Protein AF-A0A8S3IJK0-F1 (afdb_monomer_lite)

Sequence (228 aa):
YEICKQRQRERLSRFELLCRLNTDRCQSRPLYGSDVLTQVELAMRPCNNLRRTTFSGFASCQDVHRQLNTVKDYLSTTDTLRKSIKSNKDILIDAQDILHRFVMCTAKVVASPIELCQFNGISRRDKTAQQKPMIEVISSTDFQVLSCINQIKQNMFLQFPERRLIQYDCGKLQTLDVLLAQLKREKHRCLIFTQMTKMLDILELFLNYHGYTYVRLDGTTQIVQRQM

Secondary structure (DSSP, 8-state):
-HHHHHHHHHHHHHHHHHHHHHHHHHHS-----HHHHHHHHHHTS--------TT-HHHHHHHHHHH--SHHHHHHH-HHHHHHS--HHHHHHHTHHHHHHH---PPS-PPPP----------HHHHHHHHHHHHHHHHHS-HHHHHHHHHHHHHHH--PPPTTHHHHT-HHHHHHHHHHHHHHHTT-------S-HHHHHHHHHHHHHHT-------TTS-HHHHH-

Radius of gyration: 36.53 Å; chains: 1; bounding box: 91×50×93 Å

Structure (mmCIF, N/CA/C/O backbone):
data_AF-A0A8S3IJK0-F1
#
_entry.id   AF-A0A8S3IJK0-F1
#
loop_
_atom_site.group_PDB
_atom_site.id
_atom_site.type_symbol
_atom_site.label_atom_id
_atom_site.label_alt_id
_atom_site.label_comp_id
_atom_site.label_asym_id
_atom_site.label_entity_id
_atom_site.label_seq_id
_atom_site.pdbx_PDB_ins_code
_atom_site.Cartn_x
_atom_site.Cartn_y
_atom_site.Cartn_z
_atom_site.occupancy
_atom_site.B_iso_or_equiv
_atom_site.auth_seq_id
_atom_site.auth_comp_id
_atom_site.auth_asym_id
_atom_site.auth_atom_id
_atom_site.pdbx_PDB_model_num
ATOM 1 N N . TYR A 1 1 ? 63.065 -25.958 -58.799 1.00 64.81 1 TYR A N 1
ATOM 2 C CA . TYR A 1 1 ? 62.001 -26.268 -57.817 1.00 64.81 1 TYR A CA 1
ATOM 3 C C . TYR A 1 1 ? 61.934 -25.223 -56.698 1.00 64.81 1 TYR A C 1
ATOM 5 O O . TYR A 1 1 ? 60.858 -24.692 -56.447 1.00 64.81 1 TYR A O 1
ATOM 13 N N . GLU A 1 2 ? 63.061 -24.838 -56.088 1.00 69.50 2 GLU A N 1
ATOM 14 C CA . GLU A 1 2 ? 63.078 -23.861 -54.980 1.00 69.50 2 GLU A CA 1
ATOM 15 C C . GLU A 1 2 ? 62.622 -22.444 -55.350 1.00 69.50 2 GLU A C 1
ATOM 17 O O . GLU A 1 2 ? 61.789 -21.872 -54.654 1.00 69.50 2 GLU A O 1
ATOM 22 N N . ILE A 1 3 ? 63.054 -21.919 -56.500 1.00 75.25 3 ILE A N 1
ATOM 23 C CA . ILE A 1 3 ? 62.638 -20.588 -56.988 1.00 75.25 3 ILE A CA 1
ATOM 24 C C . ILE A 1 3 ? 61.110 -20.509 -57.176 1.00 75.25 3 ILE A C 1
ATOM 26 O O . ILE A 1 3 ? 60.488 -19.475 -56.941 1.00 75.25 3 ILE A O 1
ATOM 30 N N . CYS A 1 4 ? 60.477 -21.621 -57.563 1.00 79.31 4 CYS A N 1
ATOM 31 C CA . CYS A 1 4 ? 59.026 -21.695 -57.726 1.00 79.31 4 CYS A CA 1
ATOM 32 C C . CYS A 1 4 ? 58.308 -21.658 -56.365 1.00 79.31 4 CYS A C 1
ATOM 34 O O . CYS A 1 4 ? 57.356 -20.897 -56.195 1.00 79.31 4 CYS A O 1
ATOM 36 N N . LYS A 1 5 ? 58.827 -22.383 -55.361 1.00 80.31 5 LYS A N 1
ATOM 37 C CA . LYS A 1 5 ? 58.338 -22.317 -53.973 1.00 80.31 5 LYS A CA 1
ATOM 38 C C . LYS A 1 5 ? 58.519 -20.929 -53.357 1.00 80.31 5 LYS A C 1
ATOM 40 O O . LYS A 1 5 ? 57.631 -20.467 -52.646 1.00 80.31 5 LYS A O 1
ATOM 45 N N . GLN A 1 6 ? 59.628 -20.251 -53.645 1.00 82.69 6 GLN A N 1
ATOM 46 C CA . GLN A 1 6 ? 59.881 -18.893 -53.162 1.00 82.69 6 GLN A CA 1
ATOM 47 C C . GLN A 1 6 ? 58.886 -17.891 -53.758 1.00 82.69 6 GLN A C 1
ATOM 49 O O . GLN A 1 6 ? 58.237 -17.160 -53.015 1.00 82.69 6 GLN A O 1
ATOM 54 N N . ARG A 1 7 ? 58.647 -17.953 -55.075 1.00 82.00 7 ARG A N 1
ATOM 55 C CA . ARG A 1 7 ? 57.607 -17.145 -55.737 1.00 82.00 7 ARG A CA 1
ATOM 56 C C . ARG A 1 7 ? 56.205 -17.428 -55.197 1.00 82.00 7 ARG A C 1
ATOM 58 O O . ARG A 1 7 ? 55.389 -16.517 -55.094 1.00 82.00 7 ARG A O 1
ATOM 65 N N . GLN A 1 8 ? 55.906 -18.680 -54.855 1.00 84.69 8 GLN A N 1
ATOM 66 C CA . GLN A 1 8 ? 54.615 -19.050 -54.274 1.00 84.69 8 GLN A CA 1
ATOM 67 C C . GLN A 1 8 ? 54.444 -18.485 -52.856 1.00 84.69 8 GLN A C 1
ATOM 69 O O . GLN A 1 8 ? 53.373 -17.972 -52.539 1.00 84.69 8 GLN A O 1
ATOM 74 N N . ARG A 1 9 ? 55.505 -18.496 -52.038 1.00 83.94 9 ARG A N 1
ATOM 75 C CA . ARG A 1 9 ? 55.513 -17.852 -50.715 1.00 83.94 9 ARG A CA 1
ATOM 76 C C . ARG A 1 9 ? 55.317 -16.343 -50.820 1.00 83.94 9 ARG A C 1
ATOM 78 O O . ARG A 1 9 ? 54.438 -15.813 -50.157 1.00 83.94 9 ARG A O 1
ATOM 85 N N . GLU A 1 10 ? 56.038 -15.671 -51.715 1.00 87.50 10 GLU A N 1
ATOM 86 C CA . GLU A 1 10 ? 55.883 -14.225 -51.936 1.00 87.50 10 GLU A CA 1
ATOM 87 C C . GLU A 1 10 ? 54.466 -13.843 -52.384 1.00 87.50 10 GLU A C 1
ATOM 89 O O . GLU A 1 10 ? 53.922 -12.828 -51.946 1.00 87.50 10 GLU A O 1
ATOM 94 N N . ARG A 1 11 ? 53.838 -14.661 -53.241 1.00 86.69 11 ARG A N 1
ATOM 95 C CA . ARG A 1 11 ? 52.442 -14.457 -53.658 1.00 86.69 11 ARG A CA 1
ATOM 96 C C . ARG A 1 11 ? 51.472 -14.597 -52.489 1.00 86.69 11 ARG A C 1
ATOM 98 O O . ARG A 1 11 ? 50.590 -13.756 -52.356 1.00 86.69 11 ARG A O 1
ATOM 105 N N . LEU A 1 12 ? 51.650 -15.612 -51.645 1.00 92.44 12 LEU A N 1
ATOM 106 C CA . LEU A 1 12 ? 50.812 -15.821 -50.462 1.00 92.44 12 LEU A CA 1
ATOM 107 C C . LEU A 1 12 ? 50.960 -14.673 -49.458 1.00 92.44 12 LEU A C 1
ATOM 109 O O . LEU A 1 12 ? 49.951 -14.133 -49.017 1.00 92.44 12 LEU A O 1
ATOM 113 N N . SER A 1 13 ? 52.186 -14.218 -49.187 1.00 90.50 13 SER A N 1
ATOM 114 C CA . SER A 1 13 ? 52.436 -13.080 -48.292 1.00 90.50 13 SER A CA 1
ATOM 115 C C . SER A 1 13 ? 51.796 -11.785 -48.800 1.00 90.50 13 SER A C 1
ATOM 117 O O . SER A 1 13 ? 51.235 -11.014 -48.023 1.00 90.50 13 SER A O 1
ATOM 119 N N . ARG A 1 14 ? 51.830 -11.546 -50.118 1.00 90.19 14 ARG A N 1
ATOM 120 C CA . ARG A 1 14 ? 51.138 -10.402 -50.732 1.00 90.19 14 ARG A CA 1
ATOM 121 C C . ARG A 1 14 ? 49.623 -10.517 -50.615 1.00 90.19 14 ARG A C 1
ATOM 123 O O . ARG A 1 14 ? 48.964 -9.516 -50.357 1.00 90.19 14 ARG A O 1
ATOM 130 N N . PHE A 1 15 ? 49.080 -11.716 -50.804 1.00 92.75 15 PHE A N 1
ATOM 131 C CA . PHE A 1 15 ? 47.644 -11.954 -50.699 1.00 92.75 15 PHE A CA 1
ATOM 132 C C . PHE A 1 15 ? 47.148 -11.744 -49.265 1.00 92.75 15 PHE A C 1
ATOM 134 O O . PHE A 1 15 ? 46.143 -11.076 -49.049 1.00 92.75 15 PHE A O 1
ATOM 141 N N . GLU A 1 16 ? 47.902 -12.225 -48.279 1.00 92.38 16 GLU A N 1
ATOM 142 C CA . GLU A 1 16 ? 47.600 -12.041 -46.861 1.00 92.38 16 GLU A CA 1
ATOM 143 C C . GLU A 1 16 ? 47.637 -10.560 -46.454 1.00 92.38 16 GLU A C 1
ATOM 145 O O . GLU A 1 16 ? 46.747 -10.084 -45.746 1.00 92.38 16 GLU A O 1
ATOM 150 N N . LEU A 1 17 ? 48.609 -9.801 -46.972 1.00 91.06 17 LEU A N 1
ATOM 151 C CA . LEU A 1 17 ? 48.674 -8.352 -46.780 1.00 91.06 17 LEU A CA 1
ATOM 152 C C . LEU A 1 17 ? 47.458 -7.640 -47.389 1.00 91.06 17 LEU A C 1
ATOM 154 O O . LEU A 1 17 ? 46.872 -6.775 -46.743 1.00 91.06 17 LEU A O 1
ATOM 158 N N . LEU A 1 18 ? 47.063 -8.006 -48.612 1.00 92.25 18 LEU A N 1
ATOM 159 C CA . LEU A 1 18 ? 45.886 -7.432 -49.270 1.00 92.25 18 LEU A CA 1
ATOM 160 C C . LEU A 1 18 ? 44.604 -7.738 -48.498 1.00 92.25 18 LEU A C 1
ATOM 162 O O . LEU A 1 18 ? 43.789 -6.838 -48.308 1.00 92.25 18 LEU A O 1
ATOM 166 N N . CYS A 1 19 ? 44.446 -8.972 -48.015 1.00 90.75 19 CYS A N 1
ATOM 167 C CA . CYS A 1 19 ? 43.327 -9.341 -47.159 1.00 90.75 19 CYS A CA 1
ATOM 168 C C . CYS A 1 19 ? 43.313 -8.492 -45.889 1.00 90.75 19 CYS A C 1
ATOM 170 O O . CYS A 1 19 ? 42.283 -7.897 -45.601 1.00 90.75 19 CYS A O 1
ATOM 172 N N . ARG A 1 20 ? 44.443 -8.357 -45.183 1.00 88.81 20 ARG A N 1
ATOM 173 C CA . ARG A 1 20 ? 44.531 -7.544 -43.959 1.00 88.81 20 ARG A CA 1
ATOM 174 C C . ARG A 1 20 ? 44.152 -6.084 -44.211 1.00 88.81 20 ARG A C 1
ATOM 176 O O . ARG A 1 20 ? 43.284 -5.561 -43.525 1.00 88.81 20 ARG A O 1
ATOM 183 N N . LEU A 1 21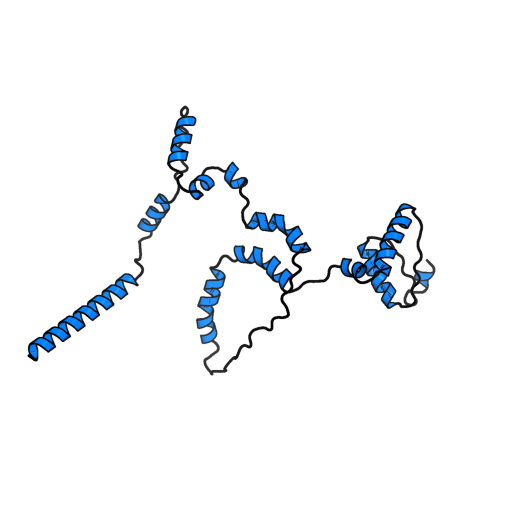 ? 44.720 -5.466 -45.248 1.00 87.12 21 LEU A N 1
ATOM 184 C CA . LEU A 1 21 ? 44.397 -4.088 -45.629 1.00 87.12 21 LEU A CA 1
ATOM 185 C C . LEU A 1 21 ? 42.923 -3.921 -46.007 1.00 87.12 21 LEU A C 1
ATOM 187 O O . LEU A 1 21 ? 42.333 -2.882 -45.726 1.00 87.12 21 LEU A O 1
ATOM 191 N N . ASN A 1 22 ? 42.323 -4.921 -46.655 1.00 85.94 22 ASN A N 1
ATOM 192 C CA . ASN A 1 22 ? 40.908 -4.875 -46.993 1.00 85.94 22 ASN A CA 1
ATOM 193 C C . ASN A 1 22 ? 40.032 -4.997 -45.741 1.00 85.94 22 ASN A C 1
ATOM 195 O O . ASN A 1 22 ? 39.075 -4.245 -45.597 1.00 85.94 22 ASN A O 1
ATOM 199 N N . THR A 1 23 ? 40.391 -5.874 -44.802 1.00 84.75 23 THR A N 1
ATOM 200 C CA . THR A 1 23 ? 39.706 -5.989 -43.510 1.00 84.75 23 THR A CA 1
ATOM 201 C C . THR A 1 23 ? 39.789 -4.679 -42.730 1.00 84.75 23 THR A C 1
ATOM 203 O O . THR A 1 23 ? 38.763 -4.205 -42.255 1.00 84.75 23 THR A O 1
ATOM 206 N N . ASP A 1 24 ? 40.961 -4.040 -42.682 1.00 78.25 24 ASP A N 1
ATOM 207 C CA . ASP A 1 24 ? 41.153 -2.748 -42.008 1.00 78.25 24 ASP A CA 1
ATOM 208 C C . ASP A 1 24 ? 40.321 -1.634 -42.671 1.00 78.25 24 ASP A C 1
ATOM 210 O O . ASP A 1 24 ? 39.700 -0.816 -41.988 1.00 78.25 24 ASP A O 1
ATOM 214 N N . ARG A 1 25 ? 40.235 -1.622 -44.010 1.00 77.50 25 ARG A N 1
ATOM 215 C CA . ARG A 1 25 ? 39.380 -0.686 -44.765 1.00 77.50 25 ARG A CA 1
ATOM 216 C C . ARG A 1 25 ? 37.893 -0.926 -44.525 1.00 77.50 25 ARG A C 1
ATOM 218 O O . ARG A 1 25 ? 37.151 0.038 -44.395 1.00 77.50 25 ARG A O 1
ATOM 225 N N . CYS A 1 26 ? 37.458 -2.182 -44.455 1.00 70.25 26 CYS A N 1
ATOM 226 C CA . CYS A 1 26 ? 36.065 -2.538 -44.185 1.00 70.25 26 CYS A CA 1
ATOM 227 C C . CYS A 1 26 ? 35.670 -2.324 -42.713 1.00 70.25 26 CYS A C 1
ATOM 229 O O . CYS A 1 26 ? 34.501 -2.072 -42.433 1.00 70.25 26 CYS A O 1
ATOM 231 N N . GLN A 1 27 ? 36.619 -2.416 -41.776 1.00 70.88 27 GLN A N 1
ATOM 232 C CA . GLN A 1 27 ? 36.410 -2.093 -40.358 1.00 70.88 27 GLN A CA 1
ATOM 233 C C . GLN A 1 27 ? 36.430 -0.584 -40.092 1.00 70.88 27 GLN A C 1
ATOM 235 O O . GLN A 1 27 ? 35.788 -0.110 -39.152 1.00 70.88 27 GLN A O 1
ATOM 240 N N . SER A 1 28 ? 37.141 0.179 -40.924 1.00 66.25 28 SER A N 1
ATOM 241 C CA . SER A 1 28 ? 37.127 1.637 -40.879 1.00 66.25 28 SER A CA 1
ATOM 242 C C . SER A 1 28 ? 35.738 2.141 -41.262 1.00 66.25 28 SER A C 1
ATOM 244 O O . SER A 1 28 ? 35.322 2.064 -42.417 1.00 66.25 28 SER A O 1
ATOM 246 N N . ARG A 1 29 ? 34.995 2.661 -40.281 1.00 58.34 29 ARG A N 1
ATOM 247 C CA . ARG A 1 29 ? 33.702 3.301 -40.538 1.00 58.34 29 ARG A CA 1
ATOM 248 C C . ARG A 1 29 ? 33.922 4.499 -41.470 1.00 58.34 29 ARG A C 1
ATOM 250 O O . ARG A 1 29 ? 34.706 5.381 -41.111 1.00 58.34 29 ARG A O 1
ATOM 257 N N . PRO A 1 30 ? 33.262 4.561 -42.637 1.00 62.97 30 PRO A N 1
ATOM 258 C CA . PRO A 1 30 ? 33.386 5.715 -43.515 1.00 62.97 30 PRO A CA 1
ATOM 259 C C . PRO A 1 30 ? 32.862 6.964 -42.796 1.00 62.97 30 PRO A C 1
ATOM 261 O O . PRO A 1 30 ? 31.742 6.982 -42.286 1.00 62.97 30 PRO A O 1
ATOM 264 N N . LEU A 1 31 ? 33.694 8.004 -42.737 1.00 63.09 31 LEU A N 1
ATOM 265 C CA . LEU A 1 31 ? 33.312 9.318 -42.229 1.00 63.09 31 LEU A CA 1
ATOM 266 C C . LEU A 1 31 ? 32.606 10.069 -43.359 1.00 63.09 31 LEU A C 1
ATOM 268 O O . LEU A 1 31 ? 33.254 10.591 -44.265 1.00 63.09 31 LEU A O 1
ATOM 272 N N . TYR A 1 32 ? 31.276 10.089 -43.333 1.00 70.75 32 TYR A N 1
ATOM 273 C CA . TYR A 1 32 ? 30.492 10.915 -44.248 1.00 70.75 32 TYR A CA 1
ATOM 274 C C . TYR A 1 32 ? 30.423 12.350 -43.722 1.00 70.75 32 TYR A C 1
ATOM 276 O O . TYR A 1 32 ? 30.235 12.571 -42.526 1.00 70.75 32 TYR A O 1
ATOM 284 N N . GLY A 1 33 ? 30.578 13.324 -44.621 1.00 74.19 33 GLY A N 1
ATOM 285 C CA . GLY A 1 33 ? 30.406 14.736 -44.285 1.00 74.19 33 GLY A CA 1
ATOM 286 C C . GLY A 1 33 ? 28.981 15.036 -43.814 1.00 74.19 33 GLY A C 1
ATOM 287 O O . GLY A 1 33 ? 28.034 14.339 -44.195 1.00 74.19 33 GLY A O 1
ATOM 288 N N . SER A 1 34 ? 28.828 16.102 -43.022 1.00 71.81 34 SER A N 1
ATOM 289 C CA . SER A 1 34 ? 27.527 16.600 -42.549 1.00 71.81 34 SER A CA 1
ATOM 290 C C . SER A 1 34 ? 26.520 16.747 -43.680 1.00 71.81 34 SER A C 1
ATOM 292 O O . SER A 1 34 ? 25.347 16.457 -43.494 1.00 71.81 34 SER A O 1
ATOM 294 N N . ASP A 1 35 ? 26.975 17.139 -44.865 1.00 69.69 35 ASP A N 1
ATOM 295 C CA . ASP A 1 35 ? 26.113 17.466 -45.998 1.00 69.69 35 ASP A CA 1
ATOM 296 C C . ASP A 1 35 ? 25.443 16.210 -46.572 1.00 69.69 35 ASP A C 1
ATOM 298 O O . ASP A 1 35 ? 24.252 16.220 -46.876 1.00 69.69 35 ASP A O 1
ATOM 302 N N . VAL A 1 36 ? 26.183 15.096 -46.634 1.00 67.19 36 VAL A N 1
ATOM 303 C CA . VAL A 1 36 ? 25.663 13.790 -47.074 1.00 67.19 36 VAL A CA 1
ATOM 304 C C . VAL A 1 36 ? 24.683 13.240 -46.041 1.00 67.19 36 VAL A C 1
ATOM 306 O O . VAL A 1 36 ? 23.614 12.755 -46.404 1.00 67.19 36 VAL A O 1
ATOM 309 N N . LEU A 1 37 ? 25.011 13.367 -44.752 1.00 62.19 37 LEU A N 1
ATOM 310 C CA . LEU A 1 37 ? 24.111 12.978 -43.664 1.00 62.19 37 LEU A CA 1
ATOM 311 C C . LEU A 1 37 ? 22.824 13.811 -43.684 1.00 62.19 37 LEU A C 1
ATOM 313 O O . LEU A 1 37 ? 21.737 13.251 -43.603 1.00 62.19 37 LEU A O 1
ATOM 317 N N . THR A 1 38 ? 22.937 15.123 -43.899 1.00 56.69 38 THR A N 1
ATOM 318 C CA . THR A 1 38 ? 21.798 16.047 -43.976 1.00 56.69 38 THR A CA 1
ATOM 319 C C . THR A 1 38 ? 20.916 15.733 -45.183 1.00 56.69 38 THR A C 1
ATOM 321 O O . THR A 1 38 ? 19.695 15.755 -45.070 1.00 56.69 38 THR A O 1
ATOM 324 N N . GLN A 1 39 ? 21.495 15.390 -46.340 1.00 56.28 39 GLN A N 1
ATOM 325 C CA . GLN A 1 39 ? 20.718 14.996 -47.519 1.00 56.28 39 GLN A CA 1
ATOM 326 C C . GLN A 1 39 ? 19.989 13.664 -47.332 1.00 56.28 39 GLN A C 1
ATOM 328 O O . GLN A 1 39 ? 18.829 13.552 -47.725 1.00 56.28 39 GLN A O 1
ATOM 333 N N . VAL A 1 40 ? 20.625 12.672 -46.706 1.00 52.69 40 VAL A N 1
ATOM 334 C CA . VAL A 1 40 ? 19.971 11.394 -46.387 1.00 52.69 40 VAL A CA 1
ATOM 335 C C . VAL A 1 40 ? 18.874 11.596 -45.335 1.00 52.69 40 VAL A C 1
ATOM 337 O O . VAL A 1 40 ? 17.777 11.063 -45.485 1.00 52.69 40 VAL A O 1
ATOM 340 N N . GLU A 1 41 ? 19.107 12.427 -44.316 1.00 47.75 41 GLU A N 1
ATOM 341 C CA . GLU A 1 41 ? 18.090 12.798 -43.323 1.00 47.75 41 GLU A CA 1
ATOM 342 C C . GLU A 1 41 ? 16.914 13.567 -43.936 1.00 47.75 41 GLU A C 1
ATOM 344 O O . GLU A 1 41 ? 15.769 13.333 -43.551 1.00 47.75 41 GLU A O 1
ATOM 349 N N . LEU A 1 42 ? 17.166 14.460 -44.897 1.00 49.34 42 LEU A N 1
ATOM 350 C CA . LEU A 1 42 ? 16.124 15.184 -45.630 1.00 49.34 42 LEU A CA 1
ATOM 351 C C . LEU A 1 42 ? 15.331 14.257 -46.557 1.00 49.34 42 LEU A C 1
ATOM 353 O O . LEU A 1 42 ? 14.114 14.396 -46.637 1.00 49.34 42 LEU A O 1
ATOM 357 N N . ALA A 1 43 ? 15.986 13.291 -47.204 1.00 47.97 43 ALA A N 1
ATOM 358 C CA . ALA A 1 43 ? 15.327 12.293 -48.047 1.00 47.97 43 ALA A CA 1
ATOM 359 C C . ALA A 1 43 ? 14.460 11.309 -47.239 1.00 47.97 43 ALA A C 1
ATOM 361 O O . ALA A 1 43 ? 13.469 10.799 -47.756 1.00 47.97 43 ALA A O 1
ATOM 362 N N . MET A 1 44 ? 14.802 11.058 -45.969 1.00 42.97 44 MET A N 1
ATOM 363 C CA . MET A 1 44 ? 14.020 10.205 -45.065 1.00 42.97 44 MET A CA 1
ATOM 364 C C . MET A 1 44 ? 12.905 10.942 -44.304 1.00 42.97 44 MET A C 1
ATOM 366 O O . MET A 1 44 ? 12.165 10.309 -43.548 1.00 42.97 44 MET A O 1
ATOM 370 N N . ARG A 1 45 ? 12.752 12.264 -44.471 1.00 44.34 45 ARG A N 1
ATOM 371 C CA . ARG A 1 45 ? 11.624 13.008 -43.893 1.00 44.34 45 ARG A CA 1
ATOM 372 C C . ARG A 1 45 ? 10.424 12.949 -44.842 1.00 44.34 45 ARG A C 1
ATOM 374 O O . ARG A 1 45 ? 10.535 13.435 -45.965 1.00 44.34 45 ARG A O 1
ATOM 381 N N . PRO A 1 46 ? 9.259 12.430 -44.411 1.00 50.31 46 PRO A N 1
ATOM 382 C CA . PRO A 1 46 ? 8.054 12.512 -45.222 1.00 50.31 46 PRO A CA 1
ATOM 383 C C . PRO A 1 46 ? 7.689 13.985 -45.450 1.00 50.31 46 PRO A C 1
ATOM 385 O O . PRO A 1 46 ? 7.601 14.789 -44.516 1.00 50.31 46 PRO A O 1
ATOM 388 N N . CYS A 1 47 ? 7.529 14.352 -46.719 1.00 45.66 47 CYS A N 1
ATOM 389 C CA . CYS A 1 47 ? 7.225 15.705 -47.168 1.00 45.66 47 CYS A CA 1
ATOM 390 C C . CYS A 1 47 ? 5.788 16.102 -46.779 1.00 45.66 47 CYS A C 1
ATOM 392 O O . CYS A 1 47 ? 4.883 16.068 -47.604 1.00 45.66 47 CYS A O 1
ATOM 394 N N . ASN A 1 48 ? 5.566 16.535 -45.536 1.00 48.66 48 ASN A N 1
ATOM 395 C CA . ASN A 1 48 ? 4.238 16.938 -45.040 1.00 48.66 48 ASN A CA 1
ATOM 396 C C . ASN A 1 48 ? 3.714 18.285 -45.592 1.00 48.66 48 ASN A C 1
ATOM 398 O O . ASN A 1 48 ? 2.648 18.738 -45.187 1.00 48.66 48 ASN A O 1
ATOM 402 N N . ASN A 1 49 ? 4.428 18.937 -46.517 1.00 44.62 49 ASN A N 1
ATOM 403 C CA . ASN A 1 49 ? 4.091 20.275 -47.020 1.00 44.62 49 ASN A CA 1
ATOM 404 C C . ASN A 1 49 ? 3.643 20.282 -48.491 1.00 44.62 49 ASN A C 1
ATOM 406 O O . ASN A 1 49 ? 4.102 21.114 -49.276 1.00 44.62 49 ASN A O 1
ATOM 410 N N . LEU A 1 50 ? 2.694 19.422 -48.876 1.00 47.25 50 LEU A N 1
ATOM 411 C CA . LEU A 1 50 ? 1.876 19.743 -50.049 1.00 47.25 50 LEU A CA 1
ATOM 412 C C . LEU A 1 50 ? 0.856 20.813 -49.647 1.00 47.25 50 LEU A C 1
ATOM 414 O O . LEU A 1 50 ? -0.132 20.551 -48.960 1.00 47.25 50 LEU A O 1
ATOM 418 N N . ARG A 1 51 ? 1.125 22.053 -50.069 1.00 42.22 51 ARG A N 1
ATOM 419 C CA . ARG A 1 51 ? 0.163 23.155 -50.000 1.00 42.22 51 ARG A CA 1
ATOM 420 C C . ARG A 1 51 ? -1.137 22.706 -50.664 1.00 42.22 51 ARG A C 1
ATOM 422 O O . ARG A 1 51 ? -1.145 22.394 -51.850 1.00 42.22 51 ARG A O 1
ATOM 429 N N . ARG A 1 52 ? -2.216 22.704 -49.875 1.00 43.72 52 ARG A N 1
ATOM 430 C CA . ARG A 1 52 ? -3.611 22.530 -50.298 1.00 43.72 52 ARG A CA 1
ATOM 431 C C . ARG A 1 52 ? -3.888 23.340 -51.568 1.00 43.72 52 ARG A C 1
ATOM 433 O O . ARG A 1 52 ? -4.114 24.545 -51.485 1.00 43.72 52 ARG A O 1
ATOM 440 N N . THR A 1 53 ? -3.911 22.684 -52.722 1.00 40.59 53 THR A N 1
ATOM 441 C CA . THR A 1 53 ? -4.577 23.220 -53.904 1.00 40.59 53 THR A CA 1
ATOM 442 C C . THR A 1 53 ? -6.057 22.899 -53.766 1.00 40.59 53 THR A C 1
ATOM 444 O O . THR A 1 53 ? -6.488 21.767 -53.542 1.00 40.59 53 THR A O 1
ATOM 447 N N . THR A 1 54 ? -6.850 23.957 -53.782 1.00 43.16 54 THR A N 1
ATOM 448 C CA . THR A 1 54 ? -8.303 23.907 -53.756 1.00 43.16 54 THR A CA 1
ATOM 449 C C . THR A 1 54 ? -8.784 23.121 -54.976 1.00 43.16 54 THR A C 1
ATOM 451 O O . THR A 1 54 ? -8.465 23.516 -56.093 1.00 43.16 54 THR A O 1
ATOM 454 N N . PHE A 1 55 ? -9.543 22.043 -54.736 1.00 40.00 55 PHE A N 1
ATOM 455 C CA . PHE A 1 55 ? -10.379 21.274 -55.682 1.00 40.00 55 PHE A CA 1
ATOM 456 C C . PHE A 1 55 ? -10.025 19.793 -55.971 1.00 40.00 55 PHE A C 1
ATOM 458 O O . PHE A 1 55 ? -10.778 19.139 -56.682 1.00 40.00 55 PHE A O 1
ATOM 465 N N . SER A 1 56 ? -9.004 19.176 -55.359 1.00 45.16 56 SER A N 1
ATOM 466 C CA . SER A 1 56 ? -8.719 17.732 -55.576 1.00 45.16 56 SER A CA 1
ATOM 467 C C . SER A 1 56 ? -8.575 16.891 -54.301 1.00 45.16 56 SER A C 1
ATOM 469 O O . SER A 1 56 ? -7.758 15.975 -54.242 1.00 45.16 56 SER A O 1
ATOM 471 N N . GLY A 1 57 ? -9.383 17.167 -53.270 1.00 41.75 57 GLY A N 1
ATOM 472 C CA . GLY A 1 57 ? -9.276 16.505 -51.960 1.00 41.75 57 GLY A CA 1
ATOM 473 C C . GLY A 1 57 ? -9.320 14.969 -52.003 1.00 41.75 57 GLY A C 1
ATOM 474 O O . GLY A 1 57 ? -8.573 14.327 -51.278 1.00 41.75 57 GLY A O 1
ATOM 475 N N . PHE A 1 58 ? -10.121 14.368 -52.887 1.00 42.62 58 PHE A N 1
ATOM 476 C CA . PHE A 1 58 ? -10.220 12.906 -52.996 1.00 42.62 58 PHE A CA 1
ATOM 477 C C . PHE A 1 58 ? -9.019 12.272 -53.725 1.00 42.62 58 PHE A C 1
ATOM 479 O O . PHE A 1 58 ? -8.451 11.294 -53.242 1.00 42.62 58 PHE A O 1
ATOM 486 N N . ALA A 1 59 ? -8.575 12.866 -54.840 1.00 41.59 59 ALA A N 1
ATOM 487 C CA . ALA A 1 59 ? -7.440 12.362 -55.621 1.00 41.59 59 ALA A CA 1
ATOM 488 C C . ALA A 1 59 ? -6.114 12.481 -54.850 1.00 41.59 59 ALA A C 1
ATOM 490 O O . ALA A 1 59 ? -5.315 11.549 -54.837 1.00 41.59 59 ALA A O 1
ATOM 491 N N . SER A 1 60 ? -5.919 13.581 -54.115 1.00 47.12 60 SER A N 1
ATOM 492 C CA . SER A 1 60 ? -4.727 13.773 -53.286 1.00 47.12 60 SER A CA 1
ATOM 493 C C . SER A 1 60 ? -4.701 12.858 -52.054 1.00 47.12 60 SER A C 1
ATOM 495 O O . SER A 1 60 ? -3.627 12.406 -51.674 1.00 47.12 60 SER A O 1
ATOM 497 N N . CYS A 1 61 ? -5.849 12.511 -51.456 1.00 46.69 61 CYS A N 1
ATOM 498 C CA . CYS A 1 61 ? -5.898 11.492 -50.398 1.00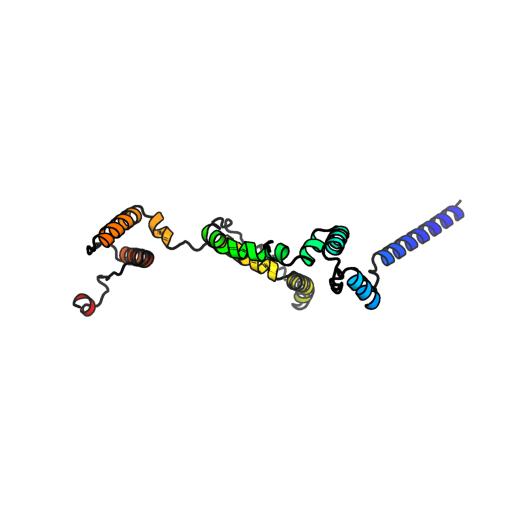 46.69 61 CYS A CA 1
ATOM 499 C C . CYS A 1 61 ? -5.543 10.093 -50.927 1.00 46.69 61 CYS A C 1
ATOM 501 O O . CYS A 1 61 ? -4.832 9.345 -50.257 1.00 46.69 61 CYS A O 1
ATOM 503 N N . GLN A 1 62 ? -5.993 9.746 -52.136 1.00 47.09 62 GLN A N 1
ATOM 504 C CA . GLN A 1 62 ? -5.719 8.441 -52.738 1.00 47.09 62 GLN A CA 1
ATOM 505 C C . GLN A 1 62 ? -4.251 8.279 -53.167 1.00 47.09 62 GLN A C 1
ATOM 507 O O . GLN A 1 62 ? -3.691 7.195 -53.003 1.00 47.09 62 GLN A O 1
ATOM 512 N N . ASP A 1 63 ? -3.603 9.354 -53.625 1.00 49.69 63 ASP A N 1
ATOM 513 C CA . ASP A 1 63 ? -2.169 9.345 -53.942 1.00 49.69 63 ASP A CA 1
ATOM 514 C C . ASP A 1 63 ? -1.275 9.374 -52.694 1.00 49.69 63 ASP A C 1
ATOM 516 O O . ASP A 1 63 ? -0.237 8.712 -52.679 1.00 49.69 63 ASP A O 1
ATOM 520 N N . VAL A 1 64 ? -1.700 10.033 -51.607 1.00 53.03 64 VAL A N 1
ATOM 521 C CA . VAL A 1 64 ? -1.019 9.938 -50.304 1.00 53.03 64 VAL A CA 1
ATOM 522 C C . VAL A 1 64 ? -1.060 8.495 -49.798 1.00 53.03 64 VAL A C 1
ATOM 524 O O . VAL A 1 64 ? -0.016 7.930 -49.496 1.00 53.03 64 VAL A O 1
ATOM 527 N N . HIS A 1 65 ? -2.216 7.825 -49.813 1.00 53.41 65 HIS A N 1
ATOM 528 C CA . HIS A 1 65 ? -2.305 6.412 -49.417 1.00 53.41 65 HIS A CA 1
ATOM 529 C C . HIS A 1 65 ? -1.507 5.447 -50.313 1.00 53.41 65 HIS A C 1
ATOM 531 O O . HIS A 1 65 ? -1.167 4.360 -49.859 1.00 53.41 65 HIS A O 1
ATOM 537 N N . ARG A 1 66 ? -1.174 5.838 -51.551 1.00 53.03 66 ARG A N 1
ATOM 538 C CA . ARG A 1 66 ? -0.314 5.074 -52.477 1.00 53.03 66 ARG A CA 1
ATOM 539 C C . ARG A 1 66 ? 1.180 5.182 -52.161 1.00 53.03 66 ARG A C 1
ATOM 541 O O . ARG A 1 66 ? 1.948 4.316 -52.569 1.00 53.03 66 ARG A O 1
ATOM 548 N N . GLN A 1 67 ? 1.589 6.262 -51.496 1.00 54.19 67 GLN A N 1
ATOM 549 C CA . GLN A 1 67 ? 2.983 6.539 -51.130 1.00 54.19 67 GLN A CA 1
ATOM 550 C C . GLN A 1 67 ? 3.316 6.102 -49.696 1.00 54.19 67 GLN A C 1
ATOM 552 O O . GLN A 1 67 ? 4.482 5.875 -49.380 1.00 54.19 67 GLN A O 1
ATOM 557 N N . LEU A 1 68 ? 2.306 5.939 -48.838 1.00 57.56 68 LEU A N 1
ATOM 558 C CA . LEU A 1 68 ? 2.448 5.426 -47.476 1.00 57.56 68 LEU A CA 1
ATOM 559 C C . LEU A 1 68 ? 2.444 3.888 -47.506 1.00 57.56 68 LEU A C 1
ATOM 561 O O . LEU A 1 68 ? 1.431 3.259 -47.239 1.00 57.56 68 LEU A O 1
ATOM 565 N N . ASN A 1 69 ? 3.566 3.261 -47.859 1.00 59.50 69 ASN A N 1
ATOM 566 C CA . ASN A 1 69 ? 3.659 1.792 -47.890 1.00 59.50 69 ASN A CA 1
ATOM 567 C C . ASN A 1 69 ? 4.017 1.186 -46.522 1.00 59.50 69 ASN A C 1
ATOM 569 O O . ASN A 1 69 ? 3.893 -0.024 -46.328 1.00 59.50 69 ASN A O 1
ATOM 573 N N . THR A 1 70 ? 4.446 2.011 -45.559 1.00 62.34 70 THR A N 1
ATOM 574 C CA . THR A 1 70 ? 4.913 1.554 -44.245 1.00 62.34 70 THR A CA 1
ATOM 575 C C . THR A 1 70 ? 4.009 2.065 -43.126 1.00 62.34 70 THR A C 1
ATOM 577 O O . THR A 1 70 ? 3.553 3.205 -43.135 1.00 62.34 70 THR A O 1
ATOM 580 N N . VAL A 1 71 ? 3.815 1.251 -42.082 1.00 62.69 71 VAL A N 1
ATOM 581 C CA . VAL A 1 71 ? 3.022 1.600 -40.882 1.00 62.69 71 VAL A CA 1
ATOM 582 C C . VAL A 1 71 ? 3.467 2.929 -40.249 1.00 62.69 71 VAL A C 1
ATOM 584 O O . VAL A 1 71 ? 2.634 3.707 -39.790 1.00 62.69 71 VAL A O 1
ATOM 587 N N . LYS A 1 72 ? 4.773 3.230 -40.258 1.00 63.91 72 LYS A N 1
ATOM 588 C CA . LYS A 1 72 ? 5.317 4.498 -39.739 1.00 63.91 72 LYS A CA 1
ATOM 589 C C . LYS A 1 72 ? 4.789 5.723 -40.488 1.00 63.91 72 LYS A C 1
ATOM 591 O O . LYS A 1 72 ? 4.533 6.748 -39.859 1.00 63.91 72 LYS A O 1
ATOM 596 N N . ASP A 1 73 ? 4.577 5.602 -41.792 1.00 63.03 73 ASP A N 1
ATOM 597 C CA . ASP A 1 73 ? 4.186 6.725 -42.637 1.00 63.03 73 ASP A CA 1
ATOM 598 C C . ASP A 1 73 ? 2.722 7.106 -42.346 1.00 63.03 73 ASP A C 1
ATOM 600 O O . ASP A 1 73 ? 2.403 8.282 -42.138 1.00 63.03 73 ASP A O 1
ATOM 604 N N . TYR A 1 74 ? 1.850 6.105 -42.163 1.00 62.34 74 TYR A N 1
ATOM 605 C CA . TYR A 1 74 ? 0.461 6.297 -41.722 1.00 62.34 74 TYR A CA 1
ATOM 606 C C . TYR A 1 74 ? 0.358 6.981 -40.351 1.00 62.34 74 TYR A C 1
ATOM 608 O O . TYR A 1 74 ? -0.434 7.913 -40.179 1.00 62.34 74 TYR A O 1
ATOM 616 N N . LEU A 1 75 ? 1.189 6.559 -39.390 1.00 60.72 75 LEU A N 1
ATOM 617 C CA . LEU A 1 75 ? 1.227 7.121 -38.032 1.00 60.72 75 LEU A CA 1
ATOM 618 C C . LEU A 1 75 ? 1.755 8.561 -37.985 1.00 60.72 75 LEU A C 1
ATOM 620 O O . LEU A 1 75 ? 1.450 9.296 -37.046 1.00 60.72 75 LEU A O 1
ATOM 624 N N . SER A 1 76 ? 2.548 8.970 -38.977 1.00 61.84 76 SER A N 1
ATOM 625 C CA . SER A 1 76 ? 3.083 10.333 -39.076 1.00 61.84 76 SER A CA 1
ATOM 626 C C . SER A 1 76 ? 2.122 11.325 -39.739 1.00 61.84 76 SER A C 1
ATOM 628 O O . SER A 1 76 ? 2.198 12.520 -39.463 1.00 61.84 76 SER A O 1
ATOM 630 N N . THR A 1 77 ? 1.205 10.827 -40.573 1.00 61.88 77 THR A N 1
ATOM 631 C CA . THR A 1 77 ? 0.312 11.650 -41.405 1.00 61.88 77 THR A CA 1
ATOM 632 C C . THR A 1 77 ? -1.044 11.908 -40.739 1.00 61.88 77 THR A C 1
ATOM 634 O O . THR A 1 77 ? -1.684 12.924 -41.002 1.00 61.88 77 THR A O 1
ATOM 637 N N . THR A 1 78 ? -1.508 10.999 -39.873 1.00 66.81 78 THR A N 1
ATOM 638 C CA . THR A 1 78 ? -2.857 11.061 -39.284 1.00 66.81 78 THR A CA 1
ATOM 639 C C . THR A 1 78 ? -2.828 11.295 -37.771 1.00 66.81 78 THR A C 1
ATOM 641 O O . THR A 1 78 ? -2.575 10.386 -36.983 1.00 66.81 78 THR A O 1
ATOM 644 N N . ASP A 1 79 ? -3.156 12.517 -37.339 1.00 63.66 79 ASP A N 1
ATOM 645 C CA . ASP A 1 79 ? -3.177 12.884 -35.912 1.00 63.66 79 ASP A CA 1
ATOM 646 C C . ASP A 1 79 ? -4.251 12.139 -35.107 1.00 63.66 79 ASP A C 1
ATOM 648 O O . ASP A 1 79 ? -4.051 11.839 -33.931 1.00 63.66 79 ASP A O 1
ATOM 652 N N . THR A 1 80 ? -5.397 11.830 -35.716 1.00 69.44 80 THR A N 1
ATOM 653 C CA . THR A 1 80 ? -6.510 11.126 -35.055 1.00 69.44 80 THR A CA 1
ATOM 654 C C . THR A 1 80 ? -6.165 9.669 -34.760 1.00 69.44 80 THR A C 1
ATOM 656 O O . THR A 1 80 ? -6.344 9.212 -33.631 1.00 69.44 80 THR A O 1
ATOM 659 N N . LEU A 1 81 ? -5.610 8.951 -35.741 1.00 67.12 81 LEU A N 1
ATOM 660 C CA . LEU A 1 81 ? -5.144 7.574 -35.573 1.00 67.12 81 LEU A CA 1
ATOM 661 C C . LEU A 1 81 ? -3.965 7.518 -34.595 1.00 67.12 81 LEU A C 1
ATOM 663 O O . LEU A 1 81 ? -3.954 6.684 -33.693 1.00 67.12 81 LEU A O 1
ATOM 667 N N . ARG A 1 82 ? -3.015 8.455 -34.718 1.00 71.50 82 ARG A N 1
ATOM 668 C CA . ARG A 1 82 ? -1.865 8.569 -33.812 1.00 71.50 82 ARG A CA 1
ATOM 669 C C . ARG A 1 82 ? -2.288 8.767 -32.359 1.00 71.50 82 ARG A C 1
ATOM 671 O O . ARG A 1 82 ? -1.708 8.143 -31.484 1.00 71.50 82 ARG A O 1
ATOM 678 N N . LYS A 1 83 ? -3.294 9.606 -32.099 1.00 73.75 83 LYS A N 1
ATOM 679 C CA . LYS A 1 83 ? -3.846 9.813 -30.748 1.00 73.75 83 LYS A CA 1
ATOM 680 C C . LYS A 1 83 ? -4.675 8.628 -30.249 1.00 73.75 83 LYS A C 1
ATOM 682 O O . LYS A 1 83 ? -4.821 8.464 -29.045 1.00 73.75 83 LYS A O 1
ATOM 687 N N . SER A 1 84 ? -5.218 7.816 -31.156 1.00 76.69 84 SER A N 1
ATOM 688 C CA . SER A 1 84 ? -5.995 6.620 -30.804 1.00 76.69 84 SER A CA 1
ATOM 689 C C . SER A 1 84 ? -5.104 5.442 -30.394 1.00 76.69 84 SER A C 1
ATOM 691 O O . SER A 1 84 ? -5.549 4.553 -29.671 1.00 76.69 84 SER A O 1
ATOM 693 N N . ILE A 1 85 ? -3.843 5.429 -30.835 1.00 81.31 85 ILE A N 1
ATOM 694 C CA . ILE A 1 85 ? -2.864 4.401 -30.482 1.00 81.31 85 ILE A CA 1
ATOM 695 C C . ILE A 1 85 ? -2.109 4.850 -29.233 1.00 81.31 85 ILE A C 1
ATOM 697 O O . ILE A 1 85 ? -1.329 5.800 -29.267 1.00 81.31 85 ILE A O 1
ATOM 701 N N . LYS A 1 86 ? -2.332 4.143 -28.125 1.00 79.00 86 LYS A N 1
ATOM 702 C CA . LYS A 1 86 ? -1.644 4.409 -26.859 1.00 79.00 86 LYS A CA 1
ATOM 703 C C . LYS A 1 86 ? -0.170 4.031 -26.959 1.00 79.00 86 LYS A C 1
ATOM 705 O O . LYS A 1 86 ? 0.170 2.952 -27.445 1.00 79.00 86 LYS A O 1
ATOM 710 N N . SER A 1 87 ? 0.706 4.902 -26.467 1.00 79.81 87 SER A N 1
ATOM 711 C CA . SER A 1 87 ? 2.116 4.561 -26.293 1.00 79.81 87 SER A CA 1
ATOM 712 C C . SER A 1 87 ? 2.274 3.530 -25.175 1.00 79.81 87 SER A C 1
ATOM 714 O O . SER A 1 87 ? 1.470 3.487 -24.246 1.00 79.81 87 SER A O 1
ATOM 716 N N . ASN A 1 88 ? 3.362 2.754 -25.190 1.00 75.88 88 ASN A N 1
ATOM 717 C CA . ASN A 1 88 ? 3.711 1.868 -24.071 1.00 75.88 88 ASN A CA 1
ATOM 718 C C . ASN A 1 88 ? 3.759 2.621 -22.729 1.00 75.88 88 ASN A C 1
ATOM 720 O O . ASN A 1 88 ? 3.421 2.055 -21.696 1.00 75.88 88 ASN A O 1
ATOM 724 N N . LYS A 1 89 ? 4.144 3.905 -22.744 1.00 75.31 89 LYS A N 1
ATOM 725 C CA . LYS A 1 89 ? 4.119 4.767 -21.553 1.00 75.31 89 LYS A CA 1
ATOM 726 C C . LYS A 1 89 ? 2.688 5.005 -21.060 1.00 75.31 89 LYS A C 1
ATOM 728 O O . LYS A 1 89 ? 2.428 4.843 -19.874 1.00 75.31 89 LYS A O 1
ATOM 733 N N . ASP A 1 90 ? 1.773 5.321 -21.970 1.00 81.00 90 ASP A N 1
ATOM 734 C CA . ASP A 1 90 ? 0.371 5.606 -21.650 1.00 81.00 90 ASP A CA 1
ATOM 735 C C . ASP A 1 90 ? -0.340 4.347 -21.139 1.00 81.00 90 ASP A C 1
ATOM 737 O O . ASP A 1 90 ? -1.063 4.405 -20.153 1.00 81.00 90 ASP A O 1
ATOM 741 N N . ILE A 1 91 ? -0.052 3.185 -21.738 1.00 83.06 91 ILE A N 1
ATOM 742 C CA . ILE A 1 91 ? -0.564 1.886 -21.272 1.00 83.06 91 ILE A CA 1
ATOM 743 C C . ILE A 1 91 ? -0.121 1.607 -19.829 1.00 83.06 91 ILE A C 1
ATOM 745 O O . ILE A 1 91 ? -0.910 1.107 -19.033 1.00 83.06 91 ILE A O 1
ATOM 749 N N . LEU A 1 92 ? 1.129 1.925 -19.476 1.00 77.69 92 LEU A N 1
ATOM 750 C CA . LEU A 1 92 ? 1.642 1.718 -18.118 1.00 77.69 92 LEU A CA 1
ATOM 751 C C . LEU A 1 92 ? 1.033 2.687 -17.100 1.00 77.69 92 LEU A C 1
ATOM 753 O O . LEU A 1 92 ? 0.810 2.284 -15.962 1.00 77.69 92 LEU A O 1
ATOM 757 N N . ILE A 1 93 ? 0.750 3.928 -17.505 1.00 81.69 93 ILE A N 1
ATOM 758 C CA . ILE A 1 93 ? 0.037 4.906 -16.672 1.00 81.69 93 ILE A CA 1
ATOM 759 C C . ILE A 1 93 ? -1.397 4.427 -16.426 1.00 81.69 93 ILE A C 1
ATOM 761 O O . ILE A 1 93 ? -1.836 4.370 -15.282 1.00 81.69 93 ILE A O 1
ATOM 765 N N . ASP A 1 94 ? -2.097 3.990 -17.474 1.00 85.31 94 ASP A N 1
ATOM 766 C CA . ASP A 1 94 ? -3.457 3.455 -17.352 1.00 85.31 94 ASP A CA 1
ATOM 767 C C . ASP A 1 94 ? -3.506 2.177 -16.498 1.00 85.31 94 ASP A C 1
ATOM 769 O O . ASP A 1 94 ? -4.462 1.940 -15.761 1.00 85.31 94 ASP A O 1
ATOM 773 N N . ALA A 1 95 ? -2.471 1.337 -16.584 1.00 82.44 95 ALA A N 1
ATOM 774 C CA . ALA A 1 95 ? -2.363 0.097 -15.821 1.00 82.44 95 ALA A CA 1
ATOM 775 C C . ALA A 1 95 ? -1.789 0.290 -14.406 1.00 82.44 95 ALA A C 1
ATOM 777 O O . ALA A 1 95 ? -1.636 -0.695 -13.679 1.00 82.44 95 ALA A O 1
ATOM 778 N N . GLN A 1 96 ? -1.468 1.519 -13.991 1.00 79.75 96 GLN A N 1
ATOM 779 C CA . GLN A 1 96 ? -0.770 1.788 -12.733 1.00 79.75 96 GLN A CA 1
ATOM 780 C C . GLN A 1 96 ? -1.538 1.271 -11.508 1.00 79.75 96 GLN A C 1
ATOM 782 O O . GLN A 1 96 ? -0.930 0.671 -10.621 1.00 79.75 96 GLN A O 1
ATOM 787 N N . ASP A 1 97 ? -2.865 1.415 -11.486 1.00 79.44 97 ASP A N 1
ATOM 788 C CA . ASP A 1 97 ? -3.714 0.922 -10.391 1.00 79.44 97 ASP A CA 1
ATOM 789 C C . ASP A 1 97 ? -3.664 -0.605 -10.262 1.00 79.44 97 ASP A C 1
ATOM 791 O O . ASP A 1 97 ? -3.577 -1.159 -9.162 1.00 79.44 97 ASP A O 1
ATOM 795 N N . ILE A 1 98 ? -3.671 -1.303 -11.401 1.00 80.38 98 ILE A N 1
ATOM 796 C CA . ILE A 1 98 ? -3.566 -2.764 -11.455 1.00 80.38 98 ILE A CA 1
ATOM 797 C C . ILE A 1 98 ? -2.174 -3.186 -10.983 1.00 80.38 98 ILE A C 1
ATOM 799 O O . ILE A 1 98 ? -2.050 -4.090 -10.158 1.00 80.38 98 ILE A O 1
ATOM 803 N N . LEU A 1 99 ? -1.126 -2.510 -11.457 1.00 75.25 99 LEU A N 1
ATOM 804 C CA . LEU A 1 99 ? 0.258 -2.800 -11.082 1.00 75.25 99 LEU A CA 1
ATOM 805 C C . LEU A 1 99 ? 0.527 -2.545 -9.592 1.00 75.25 99 LEU A C 1
ATOM 807 O O . LEU A 1 99 ? 1.271 -3.298 -8.968 1.00 75.25 99 LEU A O 1
ATOM 811 N N . HIS A 1 100 ? -0.088 -1.524 -8.994 1.00 72.69 100 HIS A N 1
ATOM 812 C CA . HIS A 1 100 ? 0.035 -1.273 -7.559 1.00 72.69 100 HIS A CA 1
ATOM 813 C C . HIS A 1 100 ? -0.674 -2.350 -6.724 1.00 72.69 100 HIS A C 1
ATOM 815 O O . HIS A 1 100 ? -0.207 -2.700 -5.644 1.00 72.69 100 HIS A O 1
ATOM 821 N N . ARG A 1 101 ? -1.797 -2.888 -7.213 1.00 71.38 101 ARG A N 1
ATOM 822 C CA . ARG A 1 101 ? -2.620 -3.854 -6.473 1.00 71.38 101 ARG A CA 1
ATOM 823 C C . ARG A 1 101 ? -2.190 -5.314 -6.649 1.00 71.38 101 ARG A C 1
ATOM 825 O O . ARG A 1 101 ? -2.332 -6.099 -5.719 1.00 71.38 101 ARG A O 1
ATOM 832 N N . PHE A 1 102 ? -1.716 -5.695 -7.836 1.00 67.38 102 PHE A N 1
ATOM 833 C CA . PHE A 1 102 ? -1.568 -7.103 -8.234 1.00 67.38 102 PHE A CA 1
ATOM 834 C C . PHE A 1 102 ? -0.130 -7.557 -8.510 1.00 67.38 102 PHE A C 1
ATOM 836 O O . PHE A 1 102 ? 0.081 -8.732 -8.812 1.00 67.38 102 PHE A O 1
ATOM 843 N N . VAL A 1 103 ? 0.882 -6.694 -8.372 1.00 63.56 103 VAL A N 1
ATOM 844 C CA . VAL A 1 103 ? 2.284 -7.150 -8.377 1.00 63.56 103 VAL A CA 1
ATOM 845 C C . VAL A 1 103 ? 2.574 -7.829 -7.028 1.00 63.56 103 VAL A C 1
ATOM 847 O O . VAL A 1 103 ? 3.074 -7.213 -6.096 1.00 63.56 103 VAL A O 1
ATOM 850 N N . MET A 1 104 ? 2.185 -9.105 -6.911 1.00 56.59 104 MET A N 1
ATOM 851 C CA . MET A 1 104 ? 2.306 -9.933 -5.694 1.00 56.59 104 MET A CA 1
ATOM 852 C C . MET A 1 104 ? 3.505 -10.892 -5.712 1.00 56.59 104 MET A C 1
ATOM 854 O O . MET A 1 104 ? 3.726 -11.627 -4.751 1.00 56.59 104 MET A O 1
ATOM 858 N N . CYS A 1 105 ? 4.284 -10.930 -6.793 1.00 62.34 105 CYS A N 1
ATOM 859 C CA . CYS A 1 105 ? 5.418 -11.842 -6.899 1.00 62.34 105 CYS A CA 1
ATOM 860 C C . CYS A 1 105 ? 6.704 -11.140 -6.465 1.00 62.34 105 CYS A C 1
ATOM 862 O O . CYS A 1 105 ? 7.397 -10.534 -7.282 1.00 62.34 105 CYS A O 1
ATOM 864 N N . THR A 1 106 ? 7.029 -11.249 -5.178 1.00 66.62 106 THR A N 1
ATOM 865 C CA . THR A 1 106 ? 8.380 -10.950 -4.704 1.00 66.62 106 THR A CA 1
ATOM 866 C C . THR A 1 106 ? 9.304 -12.113 -5.039 1.00 66.62 106 THR A C 1
ATOM 868 O O . THR A 1 106 ? 8.995 -13.278 -4.777 1.00 66.62 106 THR A O 1
ATOM 871 N N . ALA A 1 107 ? 10.442 -11.821 -5.668 1.00 67.69 107 ALA A N 1
ATOM 872 C CA . ALA A 1 107 ? 11.448 -12.850 -5.896 1.00 67.69 107 ALA A CA 1
ATOM 873 C C . ALA A 1 107 ? 11.993 -13.336 -4.541 1.00 67.69 107 ALA A C 1
ATOM 875 O O . ALA A 1 107 ? 12.275 -12.531 -3.652 1.00 67.69 107 ALA A O 1
ATOM 876 N N . LYS A 1 108 ? 12.160 -14.656 -4.377 1.00 66.69 108 LYS A N 1
ATOM 877 C CA . LYS A 1 108 ? 12.796 -15.232 -3.182 1.00 66.69 108 LYS A CA 1
ATOM 878 C C . LYS A 1 108 ? 14.183 -14.601 -3.011 1.00 66.69 108 LYS A C 1
ATOM 880 O O . LYS A 1 108 ? 14.931 -14.551 -3.982 1.00 66.69 108 LYS A O 1
ATOM 885 N N . VAL A 1 109 ? 14.474 -14.117 -1.798 1.00 68.44 109 VAL A N 1
ATOM 886 C CA . VAL A 1 109 ? 15.645 -13.293 -1.429 1.00 68.44 109 VAL A CA 1
ATOM 887 C C . VAL A 1 109 ? 16.882 -13.610 -2.275 1.00 68.44 109 VAL A C 1
ATOM 889 O O . VAL A 1 109 ? 17.430 -14.710 -2.204 1.00 68.44 109 VAL A O 1
ATOM 892 N N . VAL A 1 110 ? 17.321 -12.623 -3.058 1.00 70.94 110 VAL A N 1
ATOM 893 C CA . VAL A 1 110 ? 18.518 -12.704 -3.900 1.00 70.94 110 VAL A CA 1
ATOM 894 C C . VAL A 1 110 ? 19.662 -12.018 -3.162 1.00 70.94 110 VAL A C 1
ATOM 896 O O . VAL A 1 110 ? 19.576 -10.831 -2.854 1.00 70.94 110 VAL A O 1
ATOM 899 N N . ALA A 1 111 ? 20.732 -12.755 -2.863 1.00 75.75 111 ALA A N 1
ATOM 900 C CA . ALA A 1 111 ? 21.959 -12.153 -2.356 1.00 75.75 111 ALA A CA 1
ATOM 901 C C . ALA A 1 111 ? 22.657 -11.384 -3.485 1.00 75.75 111 ALA A C 1
ATOM 903 O O . ALA A 1 111 ? 22.722 -11.868 -4.619 1.00 75.75 111 ALA A O 1
ATOM 904 N N . SER A 1 112 ? 23.198 -10.204 -3.178 1.00 74.56 112 SER A N 1
ATOM 905 C CA . SER A 1 112 ? 24.071 -9.501 -4.118 1.00 74.56 112 SER A CA 1
ATOM 906 C C . SER A 1 112 ? 25.237 -10.414 -4.523 1.00 74.56 112 SER A C 1
ATOM 908 O O . SER A 1 112 ? 25.743 -11.150 -3.668 1.00 74.56 112 SER A O 1
ATOM 910 N N . PRO A 1 113 ? 25.677 -10.388 -5.794 1.00 73.12 113 PRO A N 1
ATOM 911 C CA . PRO A 1 113 ? 26.842 -11.149 -6.224 1.00 73.12 113 PRO A CA 1
ATOM 912 C C . PRO A 1 113 ? 28.035 -10.858 -5.310 1.00 73.12 113 PRO A C 1
ATOM 914 O O . PRO A 1 113 ? 28.294 -9.702 -4.976 1.00 73.12 113 PRO A O 1
ATOM 917 N N . ILE A 1 114 ? 28.754 -11.901 -4.894 1.00 78.06 114 ILE A N 1
ATOM 918 C CA . ILE A 1 114 ? 29.958 -11.743 -4.076 1.00 78.06 114 ILE A CA 1
ATOM 919 C C . ILE A 1 114 ? 31.017 -11.055 -4.941 1.00 78.06 114 ILE A C 1
ATOM 921 O O . ILE A 1 114 ? 31.554 -11.651 -5.875 1.00 78.06 114 ILE A O 1
ATOM 925 N N . GLU A 1 115 ? 31.320 -9.795 -4.637 1.00 68.81 115 GLU A N 1
ATOM 926 C CA . GLU A 1 115 ? 32.391 -9.066 -5.308 1.00 68.81 115 GLU A CA 1
ATOM 927 C C . GLU A 1 115 ? 33.744 -9.482 -4.725 1.00 68.81 115 GLU A C 1
ATOM 929 O O . GLU A 1 115 ? 34.170 -9.022 -3.664 1.00 68.81 115 GLU A O 1
ATOM 934 N N . LEU A 1 116 ? 34.447 -10.361 -5.439 1.00 59.72 116 LEU A N 1
ATOM 935 C CA . LEU A 1 116 ? 35.824 -10.738 -5.128 1.00 59.72 116 LEU A CA 1
ATOM 936 C C . LEU A 1 116 ? 36.764 -9.591 -5.534 1.00 59.72 116 LEU A C 1
ATOM 938 O O . LEU A 1 116 ? 37.343 -9.560 -6.618 1.00 59.72 116 LEU A O 1
ATOM 942 N N . CYS A 1 117 ? 36.884 -8.595 -4.658 1.00 55.59 117 CYS A N 1
ATOM 943 C CA . CYS A 1 117 ? 37.822 -7.495 -4.837 1.00 55.59 117 CYS A CA 1
ATOM 944 C C . CYS A 1 117 ? 39.244 -7.954 -4.498 1.00 55.59 117 CYS A C 1
ATOM 946 O O . CYS A 1 117 ? 39.677 -7.872 -3.350 1.00 55.59 117 CYS A O 1
ATOM 948 N N . GLN A 1 118 ? 40.004 -8.391 -5.502 1.00 51.34 118 GLN A N 1
ATOM 949 C CA . GLN A 1 118 ? 41.441 -8.581 -5.335 1.00 51.34 118 GLN A CA 1
ATOM 950 C C . GLN A 1 118 ? 42.119 -7.204 -5.243 1.00 51.34 118 GLN A C 1
ATOM 952 O O . GLN A 1 118 ? 42.007 -6.377 -6.154 1.00 51.34 118 GLN A O 1
ATOM 957 N N . PHE A 1 119 ? 42.803 -6.931 -4.128 1.00 48.69 119 PHE A N 1
ATOM 958 C CA . PHE A 1 119 ? 43.626 -5.731 -3.967 1.00 48.69 119 PHE A CA 1
ATOM 959 C C . PHE A 1 119 ? 44.914 -5.900 -4.780 1.00 48.69 119 PHE A C 1
ATOM 961 O O . PHE A 1 119 ? 45.990 -6.147 -4.249 1.00 48.69 119 PHE A O 1
ATOM 968 N N . ASN A 1 120 ? 44.804 -5.800 -6.101 1.00 49.66 120 ASN A N 1
ATOM 969 C CA . ASN A 1 120 ? 45.974 -5.580 -6.936 1.00 49.66 120 ASN A CA 1
ATOM 970 C C . ASN A 1 120 ? 46.304 -4.101 -6.766 1.00 49.66 120 ASN A C 1
ATOM 972 O O . ASN A 1 120 ? 45.441 -3.272 -7.043 1.00 49.66 120 ASN A O 1
ATOM 976 N N . GLY A 1 121 ? 47.503 -3.774 -6.275 1.00 51.00 121 GLY A N 1
ATOM 977 C CA . GLY A 1 121 ? 47.981 -2.417 -5.948 1.00 51.00 121 GLY A CA 1
ATOM 978 C C . GLY A 1 121 ? 48.011 -1.406 -7.108 1.00 51.00 121 GLY A C 1
ATOM 979 O O . GLY A 1 121 ? 48.748 -0.427 -7.064 1.00 51.00 121 GLY A O 1
ATOM 980 N N . ILE A 1 122 ? 47.215 -1.630 -8.147 1.00 49.31 122 ILE A N 1
ATOM 981 C CA . ILE A 1 122 ? 46.895 -0.698 -9.209 1.00 49.31 122 ILE A CA 1
ATOM 982 C C . ILE A 1 122 ? 46.013 0.397 -8.597 1.00 49.31 122 ILE A C 1
ATOM 984 O O . ILE A 1 122 ? 44.915 0.160 -8.089 1.00 49.31 122 ILE A O 1
ATOM 988 N N . SER A 1 123 ? 46.571 1.603 -8.599 1.00 48.31 123 SER A N 1
ATOM 989 C CA . SER A 1 123 ? 45.991 2.858 -8.130 1.00 48.31 123 SER A CA 1
ATOM 990 C C . SER A 1 123 ? 44.485 2.978 -8.411 1.00 48.31 123 SER A C 1
ATOM 992 O O . SER A 1 123 ? 44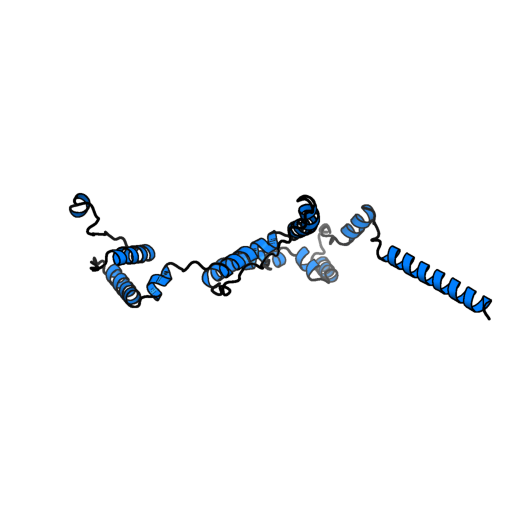.011 2.652 -9.500 1.00 48.31 123 SER A O 1
ATOM 994 N N . ARG A 1 124 ? 43.730 3.554 -7.460 1.00 51.56 124 ARG A N 1
ATOM 995 C CA . ARG A 1 124 ? 42.288 3.889 -7.572 1.00 51.56 124 ARG A CA 1
ATOM 996 C C . ARG A 1 124 ? 41.898 4.628 -8.873 1.00 51.56 124 ARG A C 1
ATOM 998 O O . ARG A 1 124 ? 40.711 4.720 -9.166 1.00 51.56 124 ARG A O 1
ATOM 1005 N N . ARG A 1 125 ? 42.864 5.154 -9.638 1.00 51.16 125 ARG A N 1
ATOM 1006 C CA . ARG A 1 125 ? 42.670 5.870 -10.908 1.00 51.16 125 ARG A CA 1
ATOM 1007 C C . ARG A 1 125 ? 42.333 4.981 -12.115 1.00 51.16 125 ARG A C 1
ATOM 1009 O O . ARG A 1 125 ? 41.689 5.486 -13.023 1.00 51.16 125 ARG A O 1
ATOM 1016 N N . ASP A 1 126 ? 42.674 3.691 -12.122 1.00 51.28 126 ASP A N 1
ATOM 1017 C CA . ASP A 1 126 ? 42.384 2.831 -13.291 1.00 51.28 126 ASP A CA 1
ATOM 1018 C C . ASP A 1 126 ? 41.008 2.153 -13.228 1.00 51.28 126 ASP A C 1
ATOM 1020 O O . ASP A 1 126 ? 40.409 1.853 -14.263 1.00 51.28 126 ASP A O 1
ATOM 1024 N N . LYS A 1 127 ? 40.428 2.002 -12.026 1.00 51.06 127 LYS A N 1
ATOM 1025 C CA . LYS A 1 127 ? 39.043 1.517 -11.876 1.00 51.06 127 LYS A CA 1
ATOM 1026 C C . LYS A 1 127 ? 38.026 2.488 -12.484 1.00 51.06 127 LYS A C 1
ATOM 1028 O O . LYS A 1 127 ? 37.036 2.051 -13.062 1.00 51.06 127 LYS A O 1
ATOM 1033 N N . THR A 1 128 ? 38.277 3.798 -12.417 1.00 51.25 128 THR A N 1
ATOM 1034 C CA . THR A 1 128 ? 37.407 4.801 -13.051 1.00 51.25 128 THR A CA 1
ATOM 1035 C C . THR A 1 128 ? 37.545 4.810 -14.573 1.00 51.25 128 THR A C 1
ATOM 1037 O O . THR A 1 128 ? 36.560 5.076 -15.253 1.00 51.25 128 THR A O 1
ATOM 1040 N N . ALA A 1 129 ? 38.710 4.472 -15.134 1.00 52.59 129 ALA A N 1
ATOM 1041 C CA . ALA A 1 129 ? 38.905 4.397 -16.584 1.00 52.59 129 ALA A CA 1
ATOM 1042 C C . ALA A 1 129 ? 38.167 3.205 -17.224 1.00 52.59 129 ALA A C 1
ATOM 1044 O O . ALA A 1 129 ? 37.578 3.364 -18.289 1.00 52.59 129 ALA A O 1
ATOM 1045 N N . GLN A 1 130 ? 38.127 2.046 -16.553 1.00 53.84 130 GLN A N 1
ATOM 1046 C CA . GLN A 1 130 ? 37.385 0.867 -17.029 1.00 53.84 130 GLN A CA 1
ATOM 1047 C C . GLN A 1 130 ? 35.870 0.943 -16.763 1.00 53.84 130 GLN A C 1
ATOM 1049 O O . GLN A 1 130 ? 35.095 0.342 -17.501 1.00 53.84 130 GLN A O 1
ATOM 1054 N N . GLN A 1 131 ? 35.422 1.703 -15.754 1.00 52.12 131 GLN A N 1
ATOM 1055 C CA . GLN A 1 131 ? 33.989 1.908 -15.478 1.00 52.12 131 GLN A CA 1
ATOM 1056 C C . GLN A 1 131 ? 33.352 3.038 -16.298 1.00 52.12 131 GLN A C 1
ATOM 1058 O O . GLN A 1 131 ? 32.147 2.996 -16.538 1.00 52.12 131 GLN A O 1
ATOM 1063 N N . LYS A 1 132 ? 34.133 4.023 -16.764 1.00 54.56 132 LYS A N 1
ATOM 1064 C CA . LYS A 1 132 ? 33.665 5.099 -17.656 1.00 54.56 132 LYS A CA 1
ATOM 1065 C C . LYS A 1 132 ? 32.852 4.614 -18.865 1.00 54.56 132 LYS A C 1
ATOM 1067 O O . LYS A 1 132 ? 31.751 5.134 -19.023 1.00 54.56 132 LYS A O 1
ATOM 1072 N N . PRO A 1 133 ? 33.284 3.604 -19.650 1.00 56.69 133 PRO A N 1
ATOM 1073 C CA . PRO A 1 133 ? 32.489 3.140 -20.786 1.00 56.69 133 PRO A CA 1
ATOM 1074 C C . PRO A 1 133 ? 31.159 2.513 -20.347 1.00 56.69 133 PRO A C 1
ATOM 1076 O O . PRO A 1 133 ? 30.161 2.652 -21.040 1.00 56.69 133 PRO A O 1
ATOM 1079 N N . MET A 1 134 ? 31.102 1.870 -19.176 1.00 49.28 134 MET A N 1
ATOM 1080 C CA . MET A 1 134 ? 29.860 1.288 -18.658 1.00 49.28 134 MET A CA 1
ATOM 1081 C C . MET A 1 134 ? 28.891 2.367 -18.153 1.00 49.28 134 MET A C 1
ATOM 1083 O O . MET A 1 134 ? 27.696 2.287 -18.420 1.00 49.28 134 MET A O 1
ATOM 1087 N N . ILE A 1 135 ? 29.396 3.401 -17.473 1.00 57.50 135 ILE A N 1
ATOM 1088 C CA . ILE A 1 135 ? 28.593 4.544 -17.010 1.00 57.50 135 ILE A CA 1
ATOM 1089 C C . ILE A 1 135 ? 28.081 5.365 -18.206 1.00 57.50 135 ILE A C 1
ATOM 1091 O O . ILE A 1 135 ? 26.909 5.739 -18.223 1.00 57.50 135 ILE A O 1
ATOM 1095 N N . GLU A 1 136 ? 28.909 5.584 -19.233 1.00 58.06 136 GLU A N 1
ATOM 1096 C CA . GLU A 1 136 ? 28.501 6.258 -20.475 1.00 58.06 136 GLU A CA 1
ATOM 1097 C C . GLU A 1 136 ? 27.424 5.466 -21.233 1.00 58.06 136 GLU A C 1
ATOM 1099 O O . GLU A 1 136 ? 26.430 6.043 -21.685 1.00 58.06 136 GLU A O 1
ATOM 1104 N N . VAL A 1 137 ? 27.548 4.137 -21.311 1.00 58.31 137 VAL A N 1
ATOM 1105 C CA . VAL A 1 137 ? 26.523 3.270 -21.917 1.00 58.31 137 VAL A CA 1
ATOM 1106 C C . VAL A 1 137 ? 25.206 3.321 -21.130 1.00 58.31 137 VAL A C 1
ATOM 1108 O O . VAL A 1 137 ? 24.147 3.454 -21.735 1.00 58.31 137 VAL A O 1
ATOM 1111 N N . ILE A 1 138 ? 25.247 3.320 -19.792 1.00 57.44 138 ILE A N 1
ATOM 1112 C CA . ILE A 1 138 ? 24.041 3.461 -18.951 1.00 57.44 138 ILE A CA 1
ATOM 1113 C C . ILE A 1 138 ? 23.387 4.843 -19.131 1.00 57.44 138 ILE A C 1
ATOM 1115 O O . ILE A 1 138 ? 22.163 4.950 -19.109 1.00 57.44 138 ILE A O 1
ATOM 1119 N N . SER A 1 139 ? 24.182 5.897 -19.341 1.00 56.59 139 SER A N 1
ATOM 1120 C CA . SER A 1 139 ? 23.669 7.256 -19.571 1.00 56.59 139 SER A CA 1
ATOM 1121 C C . SER A 1 139 ? 23.113 7.493 -20.982 1.00 56.59 139 SER A C 1
ATOM 1123 O O . SER A 1 139 ? 22.283 8.381 -21.160 1.00 56.59 139 SER A O 1
ATOM 1125 N N . SER A 1 140 ? 23.548 6.705 -21.972 1.00 57.81 140 SER A N 1
ATOM 1126 C CA . SER A 1 140 ? 23.097 6.802 -23.371 1.00 57.81 140 SER A CA 1
ATOM 1127 C C . SER A 1 140 ? 21.900 5.906 -23.687 1.00 57.81 140 SER A C 1
ATOM 1129 O O . SER A 1 140 ? 21.165 6.183 -24.633 1.00 57.81 140 SER A O 1
ATOM 1131 N N . THR A 1 141 ? 21.649 4.863 -22.889 1.00 55.50 141 THR A N 1
ATOM 1132 C CA . THR A 1 141 ? 20.368 4.151 -22.914 1.00 55.50 141 THR A CA 1
ATOM 1133 C C . THR A 1 141 ? 19.298 5.002 -22.240 1.00 55.50 141 THR A C 1
ATOM 1135 O O . THR A 1 141 ? 19.420 5.306 -21.056 1.00 55.50 141 THR A O 1
ATOM 1138 N N . ASP A 1 142 ? 18.253 5.378 -22.982 1.00 54.53 142 ASP A N 1
ATOM 1139 C CA . ASP A 1 142 ? 17.149 6.226 -22.522 1.00 54.53 142 ASP A CA 1
ATOM 1140 C C . ASP A 1 142 ? 16.632 5.822 -21.129 1.00 54.53 142 ASP A C 1
ATOM 1142 O O . ASP A 1 142 ? 15.797 4.924 -20.969 1.00 54.53 142 ASP A O 1
ATOM 1146 N N . PHE A 1 143 ? 17.072 6.559 -20.106 1.00 57.78 143 PHE A N 1
ATOM 1147 C CA . PHE A 1 143 ? 16.618 6.449 -18.715 1.00 57.78 143 PHE A CA 1
ATOM 1148 C C . PHE A 1 143 ? 15.080 6.505 -18.598 1.00 57.78 143 PHE A C 1
ATOM 1150 O O . PHE A 1 143 ? 14.490 5.968 -17.662 1.00 57.78 143 PHE A O 1
ATOM 1157 N N . GLN A 1 144 ? 14.409 7.095 -19.594 1.00 57.44 144 GLN A N 1
ATOM 1158 C CA . GLN A 1 144 ? 12.953 7.175 -19.695 1.00 57.44 144 GLN A CA 1
ATOM 1159 C C . GLN A 1 144 ? 12.239 5.840 -19.953 1.00 57.44 144 GLN A C 1
ATOM 1161 O O . GLN A 1 144 ? 11.058 5.735 -19.643 1.00 57.44 144 GLN A O 1
ATOM 1166 N N . VAL A 1 145 ? 12.890 4.838 -20.554 1.00 56.84 145 VAL A N 1
ATOM 1167 C CA . VAL A 1 145 ? 12.282 3.502 -20.726 1.00 56.84 145 VAL A CA 1
ATOM 1168 C C . VAL A 1 145 ? 12.402 2.711 -19.423 1.00 56.84 145 VAL A C 1
ATOM 1170 O O . VAL A 1 145 ? 11.473 2.017 -19.010 1.00 56.84 145 VAL A O 1
ATOM 1173 N N . LEU A 1 146 ? 13.533 2.877 -18.731 1.00 59.91 146 LEU A N 1
ATOM 1174 C CA . LEU A 1 146 ? 13.799 2.255 -17.437 1.00 59.91 146 LEU A CA 1
ATOM 1175 C C . LEU A 1 146 ? 12.942 2.849 -16.315 1.00 59.91 146 LEU A C 1
ATOM 1177 O O . LEU A 1 146 ? 12.572 2.110 -15.407 1.00 59.91 146 LEU A O 1
ATOM 1181 N N . SER A 1 147 ? 12.576 4.134 -16.374 1.00 66.31 147 SER A N 1
ATOM 1182 C CA . SER A 1 147 ? 11.738 4.767 -15.345 1.00 66.31 147 SER A CA 1
ATOM 1183 C C . SER A 1 147 ? 10.352 4.125 -15.238 1.00 66.31 147 SER A C 1
ATOM 1185 O O . SER A 1 147 ? 9.882 3.880 -14.128 1.00 66.31 147 SER A O 1
ATOM 1187 N N . CYS A 1 148 ? 9.734 3.770 -16.368 1.00 64.75 148 CYS A N 1
ATOM 1188 C CA . CYS A 1 148 ? 8.425 3.118 -16.391 1.00 64.75 148 CYS A CA 1
ATOM 1189 C C . CYS A 1 148 ? 8.465 1.698 -15.796 1.00 64.75 148 CYS A C 1
ATOM 1191 O O . CYS A 1 148 ? 7.516 1.265 -15.149 1.00 64.75 148 CYS A O 1
ATOM 1193 N N . ILE A 1 149 ? 9.579 0.981 -15.975 1.00 70.69 149 ILE A N 1
ATOM 1194 C CA . ILE A 1 149 ? 9.774 -0.377 -15.440 1.00 70.69 149 ILE A CA 1
ATOM 1195 C C . ILE A 1 149 ? 10.276 -0.335 -13.990 1.00 70.69 149 ILE A C 1
ATOM 1197 O O . ILE A 1 149 ? 10.060 -1.281 -13.234 1.00 70.69 149 ILE A O 1
ATOM 1201 N N . ASN A 1 150 ? 10.916 0.75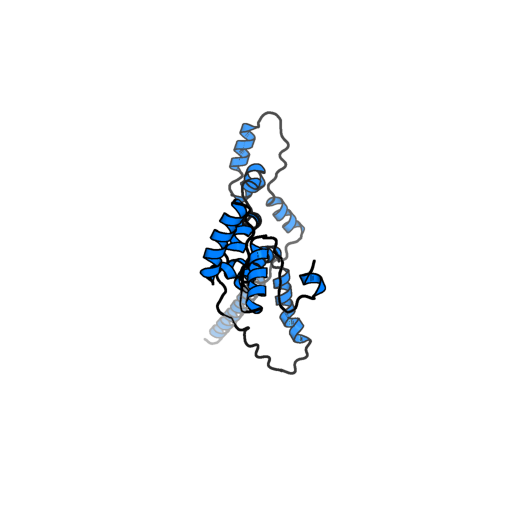9 -13.568 1.00 74.56 150 ASN A N 1
ATOM 1202 C CA . ASN A 1 150 ? 11.479 0.884 -12.229 1.00 74.56 150 ASN A CA 1
ATOM 1203 C C . ASN A 1 150 ? 10.407 0.703 -11.150 1.00 74.56 150 ASN A C 1
ATOM 1205 O O . ASN A 1 150 ? 10.649 -0.037 -10.208 1.00 74.56 150 ASN A O 1
ATOM 1209 N N . GLN A 1 151 ? 9.208 1.274 -11.314 1.00 72.31 151 GLN A N 1
ATOM 1210 C CA . GLN A 1 151 ? 8.124 1.087 -10.341 1.00 72.31 151 GLN A CA 1
ATOM 1211 C C . GLN A 1 151 ? 7.752 -0.394 -10.165 1.00 72.31 151 GLN A C 1
ATOM 1213 O O . GLN A 1 151 ? 7.625 -0.877 -9.044 1.00 72.31 151 GLN A O 1
ATOM 1218 N N . ILE A 1 152 ? 7.641 -1.136 -11.270 1.00 74.44 152 ILE A N 1
ATOM 1219 C CA . ILE A 1 152 ? 7.341 -2.574 -11.256 1.00 74.44 152 ILE A CA 1
ATOM 1220 C C . ILE A 1 152 ? 8.494 -3.341 -10.601 1.00 74.44 152 ILE A C 1
ATOM 1222 O O . ILE A 1 152 ? 8.272 -4.206 -9.759 1.00 74.44 152 ILE A O 1
ATOM 1226 N N . LYS A 1 153 ? 9.740 -2.989 -10.938 1.00 73.69 153 LYS A N 1
ATOM 1227 C CA . LYS A 1 153 ? 10.944 -3.589 -10.355 1.00 73.69 153 LYS A CA 1
ATOM 1228 C C . LYS A 1 153 ? 11.021 -3.369 -8.841 1.00 73.69 153 LYS A C 1
ATOM 1230 O O . LYS A 1 153 ? 11.353 -4.311 -8.130 1.00 73.69 153 LYS A O 1
ATOM 1235 N N . GLN A 1 154 ? 10.705 -2.169 -8.353 1.00 73.31 154 GLN A N 1
ATOM 1236 C CA . GLN A 1 154 ? 10.665 -1.876 -6.917 1.00 73.31 154 GLN A CA 1
ATOM 1237 C C . GLN A 1 154 ? 9.560 -2.683 -6.225 1.00 73.31 154 GLN A C 1
ATOM 1239 O O . GLN A 1 154 ? 9.836 -3.344 -5.227 1.00 73.31 154 GLN A O 1
ATOM 1244 N N . ASN A 1 155 ? 8.354 -2.721 -6.802 1.00 69.69 155 ASN A N 1
ATOM 1245 C CA . ASN A 1 155 ? 7.228 -3.485 -6.254 1.00 69.69 155 ASN A CA 1
ATOM 1246 C C . ASN A 1 155 ? 7.500 -5.006 -6.211 1.00 69.69 155 ASN A C 1
ATOM 1248 O O . ASN A 1 155 ? 7.024 -5.687 -5.308 1.00 69.69 155 ASN A O 1
ATOM 1252 N N . MET A 1 156 ? 8.288 -5.550 -7.148 1.00 70.69 156 MET A N 1
ATOM 1253 C CA . MET A 1 156 ? 8.727 -6.958 -7.131 1.00 70.69 156 MET A CA 1
ATOM 1254 C C . MET A 1 156 ? 9.896 -7.232 -6.173 1.00 70.69 156 MET A C 1
ATOM 1256 O O . MET A 1 156 ? 10.167 -8.388 -5.847 1.00 70.69 156 MET A O 1
ATOM 1260 N N . PHE A 1 157 ? 10.632 -6.202 -5.753 1.00 70.69 157 PHE A N 1
ATOM 1261 C CA . PHE A 1 157 ? 11.773 -6.356 -4.849 1.00 70.69 157 PHE A CA 1
ATOM 1262 C C . PHE A 1 157 ? 11.356 -6.227 -3.381 1.00 70.69 157 PHE A C 1
ATOM 1264 O O . PHE A 1 157 ? 11.823 -6.989 -2.538 1.00 70.69 157 PHE A O 1
ATOM 1271 N N . LEU A 1 158 ? 10.454 -5.291 -3.079 1.00 68.75 158 LEU A N 1
ATOM 1272 C CA . LEU A 1 158 ? 9.945 -5.038 -1.734 1.00 68.75 158 LEU A CA 1
ATOM 1273 C C . LEU A 1 158 ? 8.427 -4.883 -1.785 1.00 68.75 158 LEU A C 1
ATOM 1275 O O . LEU A 1 158 ? 7.913 -3.899 -2.313 1.00 68.75 158 LEU A O 1
ATOM 1279 N N . GLN A 1 159 ? 7.712 -5.837 -1.189 1.00 65.62 159 GLN A N 1
ATOM 1280 C CA . GLN A 1 159 ? 6.275 -5.717 -0.981 1.00 65.62 159 GLN A CA 1
ATOM 1281 C C . GLN A 1 159 ? 6.015 -5.281 0.459 1.00 65.62 159 GLN A C 1
ATOM 1283 O O . GLN A 1 159 ? 6.290 -6.018 1.406 1.00 65.62 159 GLN A O 1
ATOM 1288 N N . PHE A 1 160 ? 5.474 -4.077 0.625 1.00 68.00 160 PHE A N 1
ATOM 1289 C CA . PHE A 1 160 ? 4.933 -3.661 1.911 1.00 68.00 160 PHE A CA 1
ATOM 1290 C C . PHE A 1 160 ? 3.543 -4.285 2.079 1.00 68.00 160 PHE A C 1
ATOM 1292 O O . PHE A 1 160 ? 2.718 -4.160 1.170 1.00 68.00 160 PHE A O 1
ATOM 1299 N N . PRO A 1 161 ? 3.266 -4.966 3.203 1.00 72.94 161 PRO A N 1
ATOM 1300 C CA . PRO A 1 161 ? 1.957 -5.560 3.427 1.00 72.94 161 PRO A CA 1
ATOM 1301 C C . PRO A 1 161 ? 0.882 -4.467 3.449 1.00 72.94 161 PRO A C 1
ATOM 1303 O O . PRO A 1 161 ? 1.041 -3.427 4.095 1.00 72.94 161 PRO A O 1
ATOM 1306 N N . GLU A 1 162 ? -0.228 -4.696 2.743 1.00 75.81 162 GLU A N 1
ATOM 1307 C CA . GLU A 1 162 ? -1.368 -3.785 2.803 1.00 75.81 162 GLU A CA 1
ATOM 1308 C C . GLU A 1 162 ? -1.957 -3.766 4.219 1.00 75.81 162 GLU A C 1
ATOM 1310 O O . GLU A 1 162 ? -2.072 -4.800 4.874 1.00 75.81 162 GLU A O 1
ATOM 1315 N N . ARG A 1 163 ? -2.439 -2.602 4.675 1.00 75.25 163 ARG A N 1
ATOM 1316 C CA . ARG A 1 163 ? -3.089 -2.468 5.996 1.00 75.25 163 ARG A CA 1
ATOM 1317 C C . ARG A 1 163 ? -4.312 -3.384 6.166 1.00 75.25 163 ARG A C 1
ATOM 1319 O O . ARG A 1 163 ? -4.639 -3.757 7.287 1.00 75.25 163 ARG A O 1
ATOM 1326 N N . ARG A 1 164 ? -4.944 -3.786 5.054 1.00 79.25 164 ARG A N 1
ATOM 1327 C CA . ARG A 1 164 ? -6.047 -4.763 5.004 1.00 79.25 164 ARG A CA 1
ATOM 1328 C C . ARG A 1 164 ? -5.652 -6.153 5.492 1.00 79.25 164 ARG A C 1
ATOM 1330 O O . ARG A 1 164 ? -6.517 -6.892 5.948 1.00 79.25 164 ARG A O 1
ATOM 1337 N N . LEU A 1 165 ? -4.374 -6.519 5.386 1.00 82.38 165 LEU A N 1
ATOM 1338 C CA . LEU A 1 165 ? -3.906 -7.867 5.700 1.00 82.38 165 LEU A CA 1
ATOM 1339 C C . LEU A 1 165 ? -4.218 -8.254 7.154 1.00 82.38 165 LEU A C 1
ATOM 1341 O O . LEU A 1 165 ? -4.603 -9.386 7.415 1.00 82.38 165 LEU A O 1
ATOM 1345 N N . ILE A 1 166 ? -4.215 -7.276 8.068 1.00 83.81 166 ILE A N 1
ATOM 1346 C CA . ILE A 1 166 ? -4.561 -7.462 9.487 1.00 83.81 166 ILE A CA 1
ATOM 1347 C C . ILE A 1 166 ? -5.957 -8.079 9.662 1.00 83.81 166 ILE A C 1
ATOM 1349 O O . ILE A 1 166 ? -6.152 -8.942 10.516 1.00 83.81 166 ILE A O 1
ATOM 1353 N N . GLN A 1 167 ? -6.935 -7.660 8.853 1.00 85.75 167 GLN A N 1
ATOM 1354 C CA . GLN A 1 167 ? -8.283 -8.230 8.881 1.00 85.75 167 GLN A CA 1
ATOM 1355 C C . GLN A 1 167 ? -8.285 -9.659 8.323 1.00 85.75 167 GLN A C 1
ATOM 1357 O O . GLN A 1 167 ? -8.951 -10.535 8.872 1.00 85.75 167 GLN A O 1
ATOM 1362 N N . TYR A 1 168 ? -7.537 -9.912 7.248 1.00 86.06 168 TYR A N 1
ATOM 1363 C CA . TYR A 1 168 ? -7.514 -11.219 6.591 1.00 86.06 168 TYR A CA 1
ATOM 1364 C C . TYR A 1 168 ? -6.782 -12.296 7.401 1.00 86.06 168 TYR A C 1
ATOM 1366 O O . TYR A 1 168 ? -7.222 -13.443 7.386 1.00 86.06 168 TYR A O 1
ATOM 1374 N N . ASP A 1 169 ? -5.774 -11.925 8.189 1.00 87.69 169 ASP A N 1
ATOM 1375 C CA . ASP A 1 169 ? -5.032 -12.854 9.050 1.00 87.69 169 ASP A CA 1
ATOM 1376 C C . ASP A 1 169 ? -5.841 -13.311 10.283 1.00 87.69 169 ASP A C 1
ATOM 1378 O O . ASP A 1 169 ? -5.506 -14.310 10.921 1.00 87.69 169 ASP A O 1
ATOM 1382 N N . CYS A 1 170 ? -6.920 -12.600 10.642 1.00 89.50 170 CYS A N 1
ATOM 1383 C CA . CYS A 1 170 ? -7.701 -12.843 11.859 1.00 89.50 170 CYS A CA 1
ATOM 1384 C C . CYS A 1 170 ? -9.212 -12.971 11.591 1.00 89.50 170 CYS A C 1
ATOM 1386 O O . CYS A 1 170 ? -9.924 -11.974 11.489 1.00 89.50 170 CYS A O 1
ATOM 1388 N N . GLY A 1 171 ? -9.761 -14.192 11.644 1.00 92.69 171 GLY A N 1
ATOM 1389 C CA . GLY A 1 171 ? -11.208 -14.435 11.462 1.00 92.69 171 GLY A CA 1
ATOM 1390 C C . GLY A 1 171 ? -12.126 -13.710 12.467 1.00 92.69 171 GLY A C 1
ATOM 1391 O O . GLY A 1 171 ? -13.261 -13.350 12.146 1.00 92.69 171 GLY A O 1
ATOM 1392 N N . LYS A 1 172 ? -11.625 -13.409 13.675 1.00 92.31 172 LYS A N 1
ATOM 1393 C CA . LYS A 1 172 ? -12.348 -12.575 14.655 1.00 92.31 172 LYS A CA 1
ATOM 1394 C C . LYS A 1 172 ? -12.521 -11.128 14.178 1.00 92.31 172 LYS A C 1
ATOM 1396 O O . LYS A 1 172 ? -13.559 -10.534 14.428 1.00 92.31 172 LYS A O 1
ATOM 1401 N N . LEU A 1 173 ? -11.529 -10.565 13.484 1.00 92.31 173 LEU A N 1
ATOM 1402 C CA . LEU A 1 173 ? -11.623 -9.209 12.931 1.00 92.31 173 LEU A CA 1
ATOM 1403 C C . LEU A 1 173 ? -12.518 -9.170 11.689 1.00 92.31 173 LEU A C 1
ATOM 1405 O O . LEU A 1 173 ? -13.235 -8.196 11.496 1.00 92.31 173 LEU A O 1
ATOM 1409 N N . GLN A 1 174 ? -12.548 -10.244 10.894 1.00 93.06 174 GLN A N 1
ATOM 1410 C CA . GLN A 1 174 ? -13.475 -10.361 9.759 1.00 93.06 174 GLN A CA 1
ATOM 1411 C C . GLN A 1 174 ? -14.937 -10.309 10.214 1.00 93.06 174 GLN A C 1
ATOM 1413 O O . GLN A 1 174 ? -15.738 -9.567 9.656 1.00 93.06 174 GLN A O 1
ATOM 1418 N N . THR A 1 175 ? -15.277 -11.065 11.259 1.00 94.56 175 THR A N 1
ATOM 1419 C CA . THR A 1 175 ? -16.630 -11.048 11.837 1.00 94.56 175 THR A CA 1
ATOM 1420 C C . THR A 1 175 ? -16.939 -9.724 12.533 1.00 94.56 175 THR A C 1
ATOM 1422 O O . THR A 1 175 ? -18.040 -9.198 12.378 1.00 94.56 175 THR A O 1
ATOM 1425 N N . LEU A 1 176 ? -15.965 -9.142 13.240 1.00 93.69 176 LEU A N 1
ATOM 1426 C CA . LEU A 1 176 ? -16.104 -7.823 13.856 1.00 93.69 176 LEU A CA 1
ATOM 1427 C C . LEU A 1 176 ? -16.397 -6.720 12.824 1.00 93.69 176 LEU A C 1
ATOM 1429 O O . LEU A 1 176 ? -17.231 -5.867 13.104 1.00 93.69 176 LEU A O 1
ATOM 1433 N N . ASP A 1 177 ? -15.769 -6.743 11.643 1.00 93.69 177 A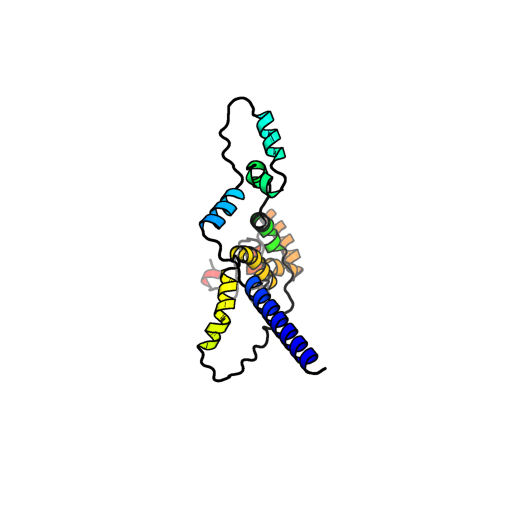SP A N 1
ATOM 1434 C CA . ASP A 1 177 ? -16.021 -5.764 10.570 1.00 93.69 177 ASP A CA 1
ATOM 1435 C C . ASP A 1 177 ? -17.491 -5.765 10.129 1.00 93.69 177 ASP A C 1
ATOM 1437 O O . ASP A 1 177 ? -18.150 -4.724 10.112 1.00 93.69 177 ASP A O 1
ATOM 1441 N N . VAL A 1 178 ? -18.040 -6.956 9.869 1.00 94.12 178 VAL A N 1
ATOM 1442 C CA . VAL A 1 178 ? -19.445 -7.125 9.468 1.00 94.12 178 VAL A CA 1
ATOM 1443 C C . VAL A 1 178 ? -20.391 -6.612 10.557 1.00 94.12 178 VAL A C 1
ATOM 1445 O O . VAL A 1 178 ? -21.337 -5.877 10.267 1.00 94.12 178 VAL A O 1
ATOM 1448 N N . LEU A 1 179 ? -20.114 -6.950 11.820 1.00 94.94 179 LEU A N 1
ATOM 1449 C CA . LEU A 1 179 ? -20.925 -6.514 12.959 1.00 94.94 179 LEU A CA 1
ATOM 1450 C C . LEU A 1 179 ? -20.861 -4.994 13.164 1.00 94.94 179 LEU A C 1
ATOM 1452 O O . LEU A 1 179 ? -21.897 -4.353 13.343 1.00 94.94 179 LEU A O 1
ATOM 1456 N N . LEU A 1 180 ? -19.668 -4.398 13.103 1.00 94.00 180 LEU A N 1
ATOM 1457 C CA . LEU A 1 180 ? -19.491 -2.952 13.247 1.00 94.00 180 LEU A CA 1
ATOM 1458 C C . LEU A 1 180 ? -20.157 -2.180 12.104 1.00 94.00 180 LEU A C 1
ATOM 1460 O O . LEU A 1 180 ? -20.767 -1.138 12.353 1.00 94.00 180 LEU A O 1
ATOM 1464 N N . ALA A 1 181 ? -20.106 -2.696 10.873 1.00 93.81 181 ALA A N 1
ATOM 1465 C CA . ALA A 1 181 ? -20.793 -2.095 9.734 1.00 93.81 181 ALA A CA 1
ATOM 1466 C C . ALA A 1 181 ? -22.319 -2.089 9.932 1.00 93.81 181 ALA A C 1
ATOM 1468 O O . ALA A 1 181 ? -22.976 -1.068 9.698 1.00 93.81 181 ALA A O 1
ATOM 1469 N N . GLN A 1 182 ? -22.882 -3.197 10.424 1.00 94.81 182 GLN A N 1
ATOM 1470 C CA . GLN A 1 182 ? -24.310 -3.296 10.725 1.00 94.81 182 GLN A CA 1
ATOM 1471 C C . GLN A 1 182 ? -24.725 -2.342 11.858 1.00 94.81 182 GLN A C 1
ATOM 14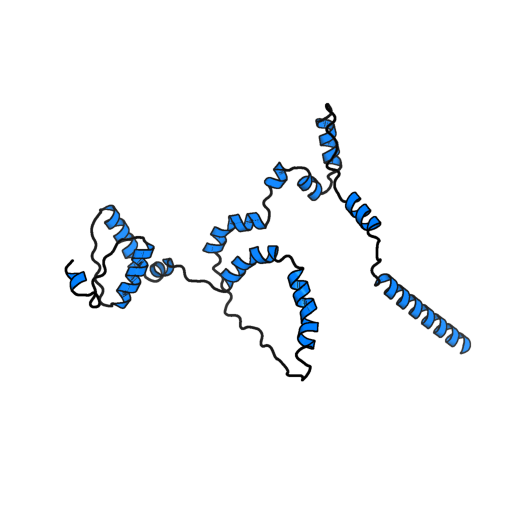73 O O . GLN A 1 182 ? -25.683 -1.584 11.701 1.00 94.81 182 GLN A O 1
ATOM 1478 N N . LEU A 1 183 ? -23.972 -2.311 12.959 1.00 94.38 183 LEU A N 1
ATOM 1479 C CA . LEU A 1 183 ? -24.269 -1.455 14.113 1.00 94.38 183 LEU A CA 1
ATOM 1480 C C . LEU A 1 183 ? -24.100 0.038 13.797 1.00 94.38 183 LEU A C 1
ATOM 1482 O O . LEU A 1 183 ? -24.880 0.862 14.279 1.00 94.38 183 LEU A O 1
ATOM 1486 N N . LYS A 1 184 ? -23.144 0.406 12.930 1.00 92.88 184 LYS A N 1
ATOM 1487 C CA . LYS A 1 184 ? -22.992 1.787 12.439 1.00 92.88 184 LYS A CA 1
ATOM 1488 C C . LYS A 1 184 ? -24.187 2.224 11.599 1.00 92.88 184 LYS A C 1
ATOM 1490 O O . LYS A 1 184 ? -24.637 3.361 11.743 1.00 92.88 184 LYS A O 1
ATOM 1495 N N . ARG A 1 185 ? -24.728 1.336 10.759 1.00 93.31 185 ARG A N 1
ATOM 1496 C CA . ARG A 1 185 ? -25.953 1.601 9.985 1.00 93.31 185 ARG A CA 1
ATOM 1497 C C . ARG A 1 185 ? -27.151 1.866 10.902 1.00 93.31 185 ARG A C 1
ATOM 1499 O O . ARG A 1 185 ? -27.954 2.748 10.613 1.00 93.31 185 ARG A O 1
ATOM 1506 N N . GLU A 1 186 ? -27.225 1.157 12.023 1.00 94.19 186 GLU A N 1
ATOM 1507 C CA . GLU A 1 186 ? -28.268 1.304 13.050 1.00 94.19 186 GLU A CA 1
ATOM 1508 C C . GLU A 1 186 ? -27.971 2.432 14.065 1.00 94.19 186 GLU A C 1
ATOM 1510 O O . GLU A 1 186 ? -28.786 2.721 14.936 1.00 94.19 186 GLU A O 1
ATOM 1515 N N . LYS A 1 187 ? -26.831 3.130 13.923 1.00 92.88 187 LYS A N 1
ATOM 1516 C CA . LYS A 1 187 ? -26.360 4.222 14.799 1.00 92.88 187 LYS A CA 1
ATOM 1517 C C . LYS A 1 187 ? -26.212 3.825 16.276 1.00 92.88 187 LYS A C 1
ATOM 1519 O O . LYS A 1 187 ? -26.319 4.672 17.166 1.00 92.88 187 LYS A O 1
ATOM 1524 N N . HIS A 1 188 ? -25.904 2.559 16.543 1.00 93.88 188 HIS A N 1
ATOM 1525 C CA . HIS A 1 188 ? -25.586 2.089 17.887 1.00 93.88 188 HIS A CA 1
ATOM 1526 C C . HIS A 1 188 ? -24.130 2.393 18.261 1.00 93.88 188 HIS A C 1
ATOM 1528 O O . HIS A 1 188 ? -23.220 2.339 17.431 1.00 93.88 188 HIS A O 1
ATOM 1534 N N . ARG A 1 189 ? -23.897 2.708 19.540 1.00 92.69 189 ARG A N 1
ATOM 1535 C CA . ARG A 1 189 ? -22.546 2.842 20.100 1.00 92.69 189 ARG A CA 1
ATOM 1536 C C . ARG A 1 189 ? -22.068 1.475 20.577 1.00 92.69 189 ARG A C 1
ATOM 1538 O O . ARG A 1 189 ? -22.815 0.764 21.241 1.00 92.69 189 ARG A O 1
ATOM 1545 N N . CYS A 1 190 ? -20.828 1.131 20.248 1.00 92.75 190 CYS A N 1
ATOM 1546 C CA . CYS A 1 190 ? -20.225 -0.160 20.572 1.00 92.75 190 CYS A CA 1
ATOM 1547 C C . CYS A 1 190 ? -19.090 0.026 21.582 1.00 92.75 190 CYS A C 1
ATOM 1549 O O . CYS A 1 190 ? -18.332 0.990 21.489 1.00 92.75 190 CYS A O 1
ATOM 1551 N N . LEU A 1 191 ? -18.957 -0.913 22.517 1.00 94.50 191 LEU A N 1
ATOM 1552 C CA . LEU A 1 191 ? -17.854 -0.990 23.476 1.00 94.50 191 LEU A CA 1
ATOM 1553 C C . LEU A 1 191 ? -17.089 -2.289 23.227 1.00 94.50 191 LEU A C 1
ATOM 1555 O O . LEU A 1 191 ? -17.698 -3.351 23.114 1.00 94.50 191 LEU A O 1
ATOM 1559 N N . ILE A 1 192 ? -15.764 -2.200 23.135 1.00 93.62 192 ILE A N 1
ATOM 1560 C CA . ILE A 1 192 ? -14.888 -3.355 22.925 1.00 93.62 192 ILE A CA 1
ATOM 1561 C C . ILE A 1 192 ? -14.011 -3.514 24.164 1.00 93.62 192 ILE A C 1
ATOM 1563 O O . ILE A 1 192 ? -13.276 -2.599 24.528 1.00 93.62 192 ILE A O 1
ATOM 1567 N N . PHE A 1 193 ? -14.074 -4.687 24.792 1.00 92.44 193 PHE A N 1
ATOM 1568 C CA . PHE A 1 193 ? -13.218 -5.043 25.920 1.00 92.44 193 PHE A CA 1
ATOM 1569 C C . PHE A 1 193 ? -12.113 -5.990 25.459 1.00 92.44 193 PHE A C 1
ATOM 1571 O O . PHE A 1 193 ? -12.380 -7.023 24.845 1.00 92.44 193 PHE A O 1
ATOM 1578 N N . THR A 1 194 ? -10.865 -5.661 25.787 1.00 93.00 194 THR A N 1
ATOM 1579 C CA . THR A 1 194 ? -9.707 -6.523 25.531 1.00 93.00 194 THR A CA 1
ATOM 1580 C C . THR A 1 194 ? -8.840 -6.625 26.771 1.00 93.00 194 THR A C 1
ATOM 1582 O O . THR A 1 194 ? -8.612 -5.626 27.446 1.00 93.00 194 THR A O 1
ATOM 1585 N N . GLN A 1 195 ? -8.298 -7.811 27.038 1.00 90.38 195 GLN A N 1
ATOM 1586 C CA . GLN A 1 195 ? -7.423 -8.034 28.191 1.00 90.38 195 GLN A CA 1
ATOM 1587 C C . GLN A 1 195 ? -5.995 -7.501 27.976 1.00 90.38 195 GLN A C 1
ATOM 1589 O O . GLN A 1 195 ? -5.328 -7.108 28.926 1.00 90.38 195 GLN A O 1
ATOM 1594 N N . MET A 1 196 ? -5.515 -7.486 26.730 1.00 90.44 196 MET A N 1
ATOM 1595 C CA . MET A 1 196 ? -4.127 -7.154 26.397 1.00 90.44 196 MET A CA 1
ATOM 1596 C C . MET A 1 196 ? -4.025 -5.742 25.820 1.00 90.44 196 MET A C 1
ATOM 1598 O O . MET A 1 196 ? -4.672 -5.447 24.820 1.00 90.44 196 MET A O 1
ATOM 1602 N N . THR A 1 197 ? -3.147 -4.897 26.364 1.00 86.69 197 THR A N 1
ATOM 1603 C CA . THR A 1 197 ? -2.917 -3.531 25.847 1.00 86.69 197 THR A CA 1
ATOM 1604 C C . THR A 1 197 ? -2.394 -3.527 24.411 1.00 86.69 197 THR A C 1
ATOM 1606 O O . THR A 1 197 ? -2.844 -2.722 23.607 1.00 86.69 197 THR A O 1
ATOM 1609 N N . LYS A 1 198 ? -1.550 -4.501 24.040 1.00 89.38 198 LYS A N 1
ATOM 1610 C CA . LYS A 1 198 ? -1.078 -4.683 22.652 1.00 89.38 198 LYS A CA 1
ATOM 1611 C C . LYS A 1 198 ? -2.218 -4.896 21.648 1.00 89.38 198 LYS A C 1
ATOM 1613 O O . LYS A 1 198 ? -2.081 -4.552 20.480 1.00 89.38 198 LYS A O 1
ATOM 1618 N N . MET A 1 199 ? -3.342 -5.475 22.084 1.00 90.94 199 MET A N 1
ATOM 1619 C CA . MET A 1 199 ? -4.506 -5.651 21.211 1.00 90.94 199 MET A CA 1
ATOM 1620 C C . MET A 1 199 ? -5.230 -4.333 20.946 1.00 90.94 199 MET A C 1
ATOM 1622 O O . MET A 1 199 ? -5.839 -4.202 19.888 1.00 90.94 199 MET A O 1
ATOM 1626 N N . LEU A 1 200 ? -5.141 -3.358 21.856 1.00 91.94 200 LEU A N 1
ATOM 1627 C CA . LEU A 1 200 ? -5.701 -2.029 21.625 1.00 91.94 200 LEU A CA 1
ATOM 1628 C C . LEU A 1 200 ? -4.979 -1.324 20.478 1.00 91.94 200 LEU A C 1
ATOM 1630 O O . LEU A 1 200 ? -5.653 -0.740 19.643 1.00 91.94 200 LEU A O 1
ATOM 1634 N N . ASP A 1 201 ? -3.654 -1.462 20.370 1.00 90.88 201 ASP A N 1
ATOM 1635 C CA . ASP A 1 201 ? -2.877 -0.874 19.268 1.00 90.88 201 ASP A CA 1
ATOM 1636 C C . ASP A 1 201 ? -3.283 -1.468 17.902 1.00 90.88 201 ASP A C 1
ATOM 1638 O O . ASP A 1 201 ? -3.411 -0.758 16.902 1.00 90.88 201 ASP A O 1
ATOM 1642 N N . ILE A 1 202 ? -3.547 -2.781 17.857 1.00 91.00 202 ILE A N 1
ATOM 1643 C CA . ILE A 1 202 ? -4.020 -3.471 16.644 1.00 91.00 202 ILE A CA 1
ATOM 1644 C C . ILE A 1 202 ? -5.440 -3.019 16.286 1.00 91.00 202 ILE A C 1
ATOM 1646 O O . ILE A 1 202 ? -5.723 -2.732 15.122 1.00 91.00 202 ILE A O 1
ATOM 1650 N N . LEU A 1 203 ? -6.334 -2.941 17.276 1.00 92.06 203 LEU A N 1
ATOM 1651 C CA . LEU A 1 203 ? -7.706 -2.474 17.069 1.00 92.06 203 LEU A CA 1
ATOM 1652 C C . LEU A 1 203 ? -7.751 -1.007 16.645 1.00 92.06 203 LEU A C 1
ATOM 1654 O O . LEU A 1 203 ? -8.562 -0.646 15.805 1.00 92.06 203 LEU A O 1
ATOM 1658 N N . GLU A 1 204 ? -6.866 -0.176 17.175 1.00 91.56 204 GLU A N 1
ATOM 1659 C CA . GLU A 1 204 ? -6.687 1.216 16.778 1.00 91.56 204 GLU A CA 1
ATOM 1660 C C . GLU A 1 204 ? -6.287 1.320 15.301 1.00 91.56 204 GLU A C 1
ATOM 1662 O O . GLU A 1 204 ? -6.912 2.061 14.540 1.00 91.56 204 GLU A O 1
ATOM 1667 N N . LEU A 1 205 ? -5.324 0.515 14.844 1.00 89.88 205 LEU A N 1
ATOM 1668 C CA . LEU A 1 205 ? -4.961 0.457 13.426 1.00 89.88 205 LEU A CA 1
ATOM 1669 C C . LEU A 1 205 ? -6.123 -0.040 12.546 1.00 89.88 205 LEU A C 1
ATOM 1671 O O . LEU A 1 205 ? -6.359 0.517 11.472 1.00 89.88 205 LEU A O 1
ATOM 1675 N N . PHE A 1 206 ? -6.872 -1.042 13.010 1.00 92.06 206 PHE A N 1
ATOM 1676 C CA . PHE A 1 206 ? -8.048 -1.582 12.323 1.00 92.06 206 PHE A CA 1
ATOM 1677 C C . PHE A 1 206 ? -9.189 -0.552 12.220 1.00 92.06 206 PHE A C 1
ATOM 1679 O O . PHE A 1 206 ? -9.708 -0.301 11.134 1.00 92.06 206 PHE A O 1
ATOM 1686 N N . LEU A 1 207 ? -9.552 0.113 13.317 1.00 91.81 207 LEU A N 1
ATOM 1687 C CA . LEU A 1 207 ? -10.618 1.118 13.336 1.00 91.81 207 LEU A CA 1
ATOM 1688 C C . LEU A 1 207 ? -10.256 2.347 12.492 1.00 91.81 207 LEU A C 1
ATOM 1690 O O . LEU A 1 207 ? -11.114 2.852 11.765 1.00 91.81 207 LEU A O 1
ATOM 1694 N N . ASN A 1 208 ? -8.987 2.772 12.516 1.00 91.00 208 ASN A N 1
ATOM 1695 C CA . ASN A 1 208 ? -8.474 3.825 11.636 1.00 91.00 208 ASN A CA 1
ATOM 1696 C C . ASN A 1 208 ? -8.544 3.427 10.160 1.00 91.00 208 ASN A C 1
ATOM 1698 O O . ASN A 1 208 ? -8.888 4.252 9.316 1.00 91.00 208 ASN A O 1
ATOM 1702 N N . TYR A 1 209 ? -8.252 2.163 9.843 1.00 89.81 209 TYR A N 1
ATOM 1703 C CA . TYR A 1 209 ? -8.337 1.648 8.481 1.00 89.81 209 TYR A CA 1
ATOM 1704 C C . TYR A 1 209 ? -9.768 1.723 7.914 1.00 89.81 209 TYR A C 1
ATOM 1706 O O . TYR A 1 209 ? -9.954 2.138 6.770 1.00 89.81 209 TYR A O 1
ATOM 1714 N N . HIS A 1 210 ? -10.780 1.394 8.723 1.00 89.88 210 HIS A N 1
ATOM 1715 C CA . HIS A 1 210 ? -12.195 1.480 8.335 1.00 89.88 210 HIS A CA 1
ATOM 1716 C C . HIS A 1 210 ? -12.829 2.873 8.549 1.00 89.88 210 HIS A C 1
ATOM 1718 O O . HIS A 1 210 ? -13.993 3.084 8.199 1.00 89.88 210 HIS A O 1
ATOM 1724 N N . GLY A 1 211 ? -12.092 3.835 9.116 1.00 90.69 211 GLY A N 1
ATOM 1725 C CA . GLY A 1 211 ? -12.568 5.202 9.345 1.00 90.69 211 GLY A CA 1
ATOM 1726 C C . GLY A 1 211 ? -13.647 5.318 10.430 1.00 90.69 211 GLY A C 1
ATOM 1727 O O . GLY A 1 211 ? -14.605 6.084 10.279 1.00 90.69 211 GLY A O 1
ATOM 1728 N N . TYR A 1 212 ? -13.541 4.540 11.509 1.00 92.62 212 TYR A N 1
ATOM 1729 C CA . TYR A 1 212 ? -14.397 4.687 12.689 1.00 92.62 212 TYR A CA 1
ATOM 1730 C C . TYR A 1 212 ? -13.781 5.669 13.689 1.00 92.62 212 TYR A C 1
ATOM 1732 O O . TYR A 1 212 ? -12.595 5.593 13.994 1.00 92.62 212 TYR A O 1
ATOM 1740 N N . THR A 1 213 ? -14.596 6.563 14.249 1.00 91.94 213 THR A N 1
ATOM 1741 C CA . THR A 1 213 ? -14.188 7.408 15.377 1.00 91.94 213 THR A CA 1
ATOM 1742 C C . THR A 1 213 ? -14.249 6.587 16.664 1.00 91.94 213 THR A C 1
ATOM 1744 O O . THR A 1 213 ? -15.283 5.984 16.955 1.00 91.94 213 THR A O 1
ATOM 1747 N N . TYR A 1 214 ? -13.166 6.559 17.439 1.00 92.38 214 TYR A N 1
ATOM 1748 C CA . TYR A 1 214 ? -13.082 5.807 18.692 1.00 92.38 214 TYR A CA 1
ATOM 1749 C C . TYR A 1 214 ? -12.452 6.648 19.802 1.00 92.38 214 TYR A C 1
ATOM 1751 O O . TYR A 1 214 ? -11.790 7.653 19.550 1.00 92.38 214 TYR A O 1
ATOM 1759 N N . VAL A 1 215 ? -12.666 6.210 21.041 1.00 90.56 215 VAL A N 1
ATOM 1760 C CA . VAL A 1 215 ? -11.984 6.725 22.230 1.00 90.56 215 VAL A CA 1
ATOM 1761 C C . VAL A 1 215 ? -11.331 5.540 22.924 1.00 90.56 215 VAL A C 1
ATOM 1763 O O . VAL A 1 215 ? -11.975 4.514 23.147 1.00 90.56 215 VAL A O 1
ATOM 1766 N N . ARG A 1 216 ? -10.043 5.671 23.239 1.00 90.12 216 ARG A N 1
ATOM 1767 C CA . ARG A 1 216 ? -9.265 4.647 23.935 1.00 90.12 216 ARG A CA 1
ATOM 1768 C C . ARG A 1 216 ? -9.226 4.967 25.424 1.00 90.12 216 ARG A C 1
ATOM 1770 O O . ARG A 1 216 ? -8.791 6.045 25.814 1.00 90.12 216 ARG A O 1
ATOM 1777 N N . LEU A 1 217 ? -9.656 4.012 26.242 1.00 87.19 217 LEU A N 1
ATOM 1778 C CA . LEU A 1 217 ? -9.576 4.078 27.699 1.00 87.19 217 LEU A CA 1
ATOM 1779 C C . LEU A 1 217 ? -8.707 2.919 28.183 1.00 87.19 217 LEU A C 1
ATOM 1781 O O . LEU A 1 217 ? -9.159 1.778 28.239 1.00 87.19 217 LEU A O 1
ATOM 1785 N N . ASP A 1 218 ? -7.448 3.201 28.506 1.00 85.81 218 ASP A N 1
ATOM 1786 C CA . ASP A 1 218 ? -6.518 2.216 29.059 1.00 85.81 218 ASP A CA 1
ATOM 1787 C C . ASP A 1 218 ? -5.774 2.744 30.293 1.00 85.81 218 ASP A C 1
ATOM 1789 O O . ASP A 1 218 ? -5.843 3.926 30.639 1.00 85.81 218 ASP A O 1
ATOM 1793 N N . GLY A 1 219 ? -5.060 1.849 30.983 1.00 81.81 219 GLY A N 1
ATOM 1794 C CA . GLY A 1 219 ? -4.335 2.155 32.220 1.00 81.81 219 GLY A CA 1
ATOM 1795 C C . GLY A 1 219 ? -3.240 3.221 32.076 1.00 81.81 219 GLY A C 1
ATOM 1796 O O . GLY A 1 219 ? -2.803 3.766 33.088 1.00 81.81 219 GLY A O 1
ATOM 1797 N N . THR A 1 220 ? -2.839 3.547 30.845 1.00 75.81 220 THR A N 1
ATOM 1798 C CA . THR A 1 220 ? -1.832 4.563 30.514 1.00 75.81 220 THR A CA 1
ATOM 1799 C C . THR A 1 220 ? -2.409 5.956 30.256 1.00 75.81 220 THR A C 1
ATOM 1801 O O . THR A 1 220 ? -1.665 6.931 30.322 1.00 75.81 220 THR A O 1
ATOM 1804 N N . THR A 1 221 ? -3.719 6.093 30.021 1.00 78.94 221 THR A N 1
ATOM 1805 C CA . THR A 1 221 ? -4.366 7.417 29.925 1.00 78.94 221 THR A CA 1
ATOM 1806 C C . THR A 1 221 ? -4.312 8.170 31.257 1.00 78.94 221 THR A C 1
ATOM 1808 O O . THR A 1 221 ? -4.532 7.579 32.319 1.00 78.94 221 THR A O 1
ATOM 1811 N N . GLN A 1 222 ? -4.038 9.479 31.216 1.00 71.81 222 GLN A N 1
ATOM 1812 C CA . GLN A 1 222 ? -4.050 10.334 32.408 1.00 71.81 222 GLN A CA 1
ATOM 1813 C C . GLN A 1 222 ? -5.460 10.415 33.004 1.00 71.81 222 GLN A C 1
ATOM 1815 O O . GLN A 1 222 ? -6.449 10.429 32.275 1.00 71.81 222 GLN A O 1
ATOM 1820 N N . ILE A 1 223 ? -5.554 10.517 34.335 1.00 72.25 223 ILE A N 1
ATOM 1821 C CA . ILE A 1 223 ? -6.830 10.518 35.078 1.00 72.25 223 ILE A CA 1
ATOM 1822 C C . ILE A 1 223 ? -7.785 11.608 34.567 1.00 72.25 223 ILE A C 1
ATOM 1824 O O . ILE A 1 223 ? -8.977 11.356 34.432 1.00 72.25 223 ILE A O 1
ATOM 1828 N N . VAL A 1 224 ? -7.253 12.779 34.201 1.00 70.25 224 VAL A N 1
ATOM 1829 C CA . VAL A 1 224 ? -8.031 13.904 33.652 1.00 70.25 224 VAL A CA 1
ATOM 1830 C C . VAL A 1 224 ? -8.752 13.514 32.357 1.00 70.25 224 VAL A C 1
ATOM 1832 O O . VAL A 1 224 ? -9.922 13.830 32.185 1.00 70.25 224 VAL A O 1
ATOM 1835 N N . GLN A 1 225 ? -8.096 12.751 31.481 1.00 71.50 225 GLN A N 1
ATOM 1836 C CA . GLN A 1 225 ? -8.667 12.286 30.214 1.00 71.50 225 GLN A CA 1
ATOM 1837 C C . GLN A 1 225 ? -9.691 11.152 30.402 1.00 71.50 225 GLN A C 1
ATOM 1839 O O . GLN A 1 225 ? -10.449 10.859 29.486 1.00 71.50 225 GLN A O 1
ATOM 1844 N N . ARG A 1 226 ? -9.732 10.514 31.582 1.00 72.06 226 ARG A N 1
ATOM 1845 C CA . ARG A 1 226 ? -10.734 9.487 31.923 1.00 72.06 226 ARG A CA 1
ATOM 1846 C C . ARG A 1 226 ? -12.038 10.070 32.472 1.00 72.06 226 ARG A C 1
ATOM 1848 O O . ARG A 1 226 ? -13.025 9.344 32.533 1.00 72.06 226 ARG A O 1
ATOM 1855 N N . GLN A 1 227 ? -12.010 11.315 32.949 1.00 70.31 227 GLN A N 1
ATOM 1856 C CA . GLN A 1 227 ? -13.137 11.975 33.621 1.00 70.31 227 GLN A CA 1
ATOM 1857 C C . GLN A 1 227 ? -13.830 13.042 32.761 1.00 70.31 227 GLN A C 1
ATOM 1859 O O . GLN A 1 227 ? -14.894 13.515 33.159 1.00 70.31 227 GLN A O 1
ATOM 1864 N N . MET A 1 228 ? -13.233 13.423 31.626 1.00 55.06 228 MET A N 1
ATOM 1865 C CA . MET A 1 228 ? -13.863 14.264 30.599 1.00 55.06 228 MET A CA 1
ATOM 1866 C C . MET A 1 228 ? -14.727 13.424 29.662 1.00 55.06 228 MET A C 1
ATOM 1868 O O . MET A 1 228 ? -15.823 13.907 29.308 1.00 55.06 228 MET A O 1
#

Organism: NCBI:txid392030

pLDDT: mean 71.75, std 16.1, range [40.0, 94.94]

InterPro domains:
  IPR001650 Helicase, C-terminal domain-like [PF00271] (172-227)
  IPR027417 P-loop containing nucleoside triphosphate hydrolase [G3DSA:3.40.50.300] (128-228)
  IPR027417 P-loop containing nucleoside triphosphate hydrolase [SSF52540] (163-227)
  IPR049730 SNF2/RAD5-like, C-terminal helicase domain [cd18793] (160-227)
  IPR050520 INO80/SWR1 chromatin remodeling helicase [PTHR45685] (5-228)

Foldseek 3Di:
DVVVVVVVVVVVVVVVVVVVVVVVVVPPDDDDDPVVVVVVVVVPDPPLDPDDDPDPVPVVVVVLVVVCPDPVSVCVNDPVVVVVDDDPLRVLVVCVVVLLVPLPAADDDDDDPPDPDDPPVPDPVVVCVVCVVVVVVVVPPPVVVVVSCVVSVVCNHDPDDDLCVLCVVDPVSVVVVVVVVVCVVVVHDDDDDDPDPVVVVSVVSVCVVVVHDDDDDDPPDDPVSVVD